Protein AF-A0A848MCH1-F1 (afdb_monomer_lite)

pLDDT: mean 89.11, std 9.45, range [46.78, 97.06]

Sequence (215 aa):
MDRNVIQNLIVNVSKLLKDVGCKLIYFYQDDATAAIQKMIDARGKEEFLVRKHNEYKHEMYFLNRIEQGIESHITFFLDYAELANKIVKEVTIETIVIENSKRNYSLYEMQLLNEFDLNFIPDPYVDKIILESYTGLYHNHDLNFNLKVELIEEQLIIFGNRKLKPKSSNQFYLDDMSVTINFIKEGNVINQVVITEKDLYANRNDNGTTFIRIS

Organism: Paenibacillus lemnae (NCBI:txid1330551)

Foldseek 3Di:
DDLVVVLVVQQVVLVVCAPVPDEAEAEAAPDLLVVVQVVLVVQPNLVNLQVVLVVPCPPPQNVPDPDHGSVSVSVVSVVVRVSVVVSVVNHNHHYDYHHCNVVPVVVVVVVVCVVVVHDDDAFDDADLVLLVLPAAWWAFPVVRDIWGWDQDPNFTDTPVRFTWTHNDNAWTDGPPDPWIWGFDDDPPHGFKIWIADDDPPAAPDNRTGMITGPD

Structure (mmCIF, N/CA/C/O backbone):
data_AF-A0A848MCH1-F1
#
_entry.id   AF-A0A848MCH1-F1
#
loop_
_atom_site.group_PDB
_atom_site.id
_atom_site.type_symbol
_atom_site.label_atom_id
_atom_site.label_alt_id
_atom_site.label_comp_id
_atom_site.label_asym_id
_atom_site.label_entity_id
_atom_site.label_seq_id
_atom_site.pdbx_PDB_ins_code
_atom_site.Cartn_x
_atom_site.Cartn_y
_atom_site.Cartn_z
_atom_site.occupancy
_atom_site.B_iso_or_equiv
_atom_site.auth_seq_id
_atom_site.auth_comp_id
_atom_site.auth_asym_id
_atom_site.auth_atom_id
_atom_site.pdbx_PDB_model_num
ATOM 1 N N . MET A 1 1 ? -19.552 16.026 7.163 1.00 56.97 1 MET A N 1
ATOM 2 C CA . MET A 1 1 ? -20.193 14.782 7.645 1.00 56.97 1 MET A CA 1
ATOM 3 C C . MET A 1 1 ? -19.839 14.624 9.117 1.00 56.97 1 MET A C 1
ATOM 5 O O . MET A 1 1 ? -18.691 14.867 9.463 1.00 56.97 1 MET A O 1
ATOM 9 N N . ASP A 1 2 ? -20.810 14.333 9.981 1.00 77.00 2 ASP A N 1
ATOM 10 C CA . ASP A 1 2 ? -20.591 14.229 11.432 1.00 77.00 2 ASP A CA 1
ATOM 11 C C . ASP A 1 2 ? -19.804 12.944 11.768 1.00 77.00 2 ASP A C 1
ATOM 13 O O . ASP A 1 2 ? -20.106 11.872 11.238 1.00 77.00 2 ASP A O 1
ATOM 17 N N . ARG A 1 3 ? -18.797 13.046 12.646 1.00 80.00 3 ARG A N 1
ATOM 18 C CA . ARG A 1 3 ? -17.979 11.920 13.136 1.00 80.00 3 ARG A CA 1
ATOM 19 C C . ARG A 1 3 ? -18.845 10.785 13.681 1.00 80.00 3 ARG A C 1
ATOM 21 O O . ARG A 1 3 ? -18.562 9.619 13.415 1.00 80.00 3 ARG A O 1
ATOM 28 N N . ASN A 1 4 ? -19.932 11.130 14.372 1.00 84.44 4 ASN A N 1
ATOM 29 C CA . ASN A 1 4 ? -20.863 10.154 14.934 1.00 84.44 4 ASN A CA 1
ATOM 30 C C . ASN A 1 4 ? -21.569 9.339 13.846 1.00 84.44 4 ASN A C 1
ATOM 32 O O . ASN A 1 4 ? -21.847 8.160 14.041 1.00 84.44 4 ASN A O 1
ATOM 36 N N . VAL A 1 5 ? -21.833 9.937 12.680 1.00 88.12 5 VAL A N 1
ATOM 37 C CA . VAL A 1 5 ? -22.468 9.234 11.556 1.00 88.12 5 VAL A CA 1
ATOM 38 C C . VAL A 1 5 ? -21.524 8.181 10.984 1.00 88.12 5 VAL A C 1
ATOM 40 O O . VAL A 1 5 ? -21.952 7.052 10.761 1.00 88.12 5 VAL A O 1
ATOM 43 N N . ILE A 1 6 ? -20.241 8.515 10.803 1.00 87.94 6 ILE A N 1
ATOM 44 C CA . ILE A 1 6 ? -19.225 7.575 10.300 1.00 87.94 6 ILE A CA 1
ATOM 45 C C . ILE A 1 6 ? -19.027 6.421 11.289 1.00 87.94 6 ILE A C 1
ATOM 47 O O . ILE A 1 6 ? -19.068 5.257 10.895 1.00 87.94 6 ILE A O 1
ATOM 51 N N . GLN A 1 7 ? -18.872 6.738 12.576 1.00 91.62 7 GLN A N 1
ATOM 52 C CA . GLN A 1 7 ? -18.741 5.739 13.636 1.00 91.62 7 GLN A CA 1
ATOM 53 C C . GLN A 1 7 ? -19.955 4.798 13.675 1.00 91.62 7 GLN A C 1
ATOM 55 O O . GLN A 1 7 ? -19.791 3.580 13.613 1.00 91.62 7 GLN A O 1
ATOM 60 N N . ASN A 1 8 ? -21.173 5.347 13.694 1.00 93.00 8 ASN A N 1
ATOM 61 C CA . ASN A 1 8 ? -22.400 4.549 13.704 1.00 93.00 8 ASN A CA 1
ATOM 62 C C . ASN A 1 8 ? -22.537 3.681 12.453 1.00 93.00 8 ASN A C 1
ATOM 64 O O . ASN A 1 8 ? -22.968 2.534 12.552 1.00 93.00 8 ASN A O 1
ATOM 68 N N . LEU A 1 9 ? -22.165 4.204 11.282 1.00 93.81 9 LEU A N 1
ATOM 69 C CA . LEU A 1 9 ? -22.171 3.440 10.040 1.00 93.81 9 LEU A CA 1
ATOM 70 C C . LEU A 1 9 ? -21.245 2.225 10.144 1.00 93.81 9 LEU A C 1
ATOM 72 O O . LEU A 1 9 ? -21.695 1.110 9.895 1.00 93.81 9 LEU A O 1
ATOM 76 N N . ILE A 1 10 ? -19.989 2.419 10.559 1.00 93.38 10 ILE A N 1
ATOM 77 C CA . ILE A 1 10 ? -19.004 1.332 10.670 1.00 93.38 10 ILE A CA 1
ATOM 78 C C . ILE A 1 10 ? -19.464 0.281 11.685 1.00 93.38 10 ILE A C 1
ATOM 80 O O . ILE A 1 10 ? -19.466 -0.912 11.381 1.00 93.38 10 ILE A O 1
ATOM 84 N N . VAL A 1 11 ? -19.926 0.709 12.864 1.00 94.38 11 VAL A N 1
ATOM 85 C CA . VAL A 1 11 ? -20.441 -0.206 13.892 1.00 94.38 11 VAL A CA 1
ATOM 86 C C . VAL A 1 11 ? -21.653 -0.983 13.372 1.00 94.38 11 VAL A C 1
ATOM 88 O O . VAL A 1 11 ? -21.734 -2.194 13.567 1.00 94.38 11 VAL A O 1
ATOM 91 N N . ASN A 1 12 ? -22.579 -0.339 12.660 1.00 94.06 12 ASN A N 1
ATOM 92 C CA . ASN A 1 12 ? -23.746 -1.022 12.102 1.00 94.06 12 ASN A CA 1
ATOM 93 C C . ASN A 1 12 ? -23.377 -2.011 10.991 1.00 94.06 12 ASN A C 1
ATOM 95 O O . ASN A 1 12 ? -23.909 -3.118 10.981 1.00 94.06 12 ASN A O 1
ATOM 99 N N . VAL A 1 13 ? -22.432 -1.669 10.113 1.00 93.38 13 VAL A N 1
ATOM 100 C CA . VAL A 1 13 ? -21.898 -2.612 9.116 1.00 93.38 13 VAL A CA 1
ATOM 101 C C . VAL A 1 13 ? -21.248 -3.812 9.808 1.00 93.38 13 VAL A C 1
ATOM 103 O O . VAL A 1 13 ? -21.508 -4.949 9.425 1.00 93.38 13 VAL A O 1
ATOM 106 N N . SER A 1 14 ? -20.490 -3.592 10.887 1.00 94.81 14 SER A N 1
ATOM 107 C CA . SER A 1 14 ? -19.868 -4.689 11.642 1.00 94.81 14 SER A CA 1
ATOM 108 C C . SER A 1 14 ? -20.884 -5.664 12.252 1.00 94.81 14 SER A C 1
ATOM 110 O O . SER A 1 14 ? -20.596 -6.853 12.374 1.00 94.81 14 SER A O 1
ATOM 112 N N . LYS A 1 15 ? -22.092 -5.191 12.593 1.00 93.44 15 LYS A N 1
ATOM 113 C CA . LYS A 1 15 ? -23.185 -6.047 13.084 1.00 93.44 15 LYS A CA 1
ATOM 114 C C . LYS A 1 15 ? -23.737 -6.942 11.988 1.00 93.44 15 LYS A C 1
ATOM 116 O O . LYS A 1 15 ? -23.981 -8.113 12.244 1.00 93.44 15 LYS A O 1
ATOM 121 N N . LEU A 1 16 ? -23.899 -6.407 10.777 1.00 92.81 16 LEU A N 1
ATOM 122 C CA . LEU A 1 16 ? -24.383 -7.173 9.623 1.00 92.81 16 LEU A CA 1
ATOM 123 C C . LEU A 1 16 ? -23.406 -8.280 9.212 1.00 92.81 16 LEU A C 1
ATOM 125 O O . LEU A 1 16 ? -23.820 -9.307 8.687 1.00 92.81 16 LEU A O 1
ATOM 129 N N . LEU A 1 17 ? -22.115 -8.064 9.458 1.00 93.06 17 LEU A N 1
ATOM 130 C CA . LEU A 1 17 ? -21.040 -8.973 9.076 1.00 93.06 17 LEU A CA 1
ATOM 131 C C . LEU A 1 17 ? -20.683 -10.010 10.149 1.00 93.06 17 LEU A C 1
ATOM 133 O O . LEU A 1 17 ? -19.953 -10.955 9.862 1.00 93.06 17 LEU A O 1
ATOM 137 N N . LYS A 1 18 ? -21.208 -9.866 11.371 1.00 90.31 18 LYS A N 1
ATOM 138 C CA . LYS A 1 18 ? -20.853 -10.709 12.520 1.00 90.31 18 LYS A CA 1
ATOM 139 C C . LYS A 1 18 ? -21.038 -12.207 12.250 1.00 90.31 18 LYS A C 1
ATOM 141 O O . LYS A 1 18 ? -20.185 -13.001 12.629 1.00 90.31 18 LYS A O 1
ATOM 146 N N . ASP A 1 19 ? -22.122 -12.571 11.571 1.00 89.12 19 ASP A N 1
ATOM 147 C CA . ASP A 1 19 ? -22.502 -13.973 11.357 1.00 89.12 19 ASP A CA 1
ATOM 148 C C . ASP A 1 19 ? -22.035 -14.522 9.995 1.00 89.12 19 ASP A C 1
ATOM 150 O O . ASP A 1 19 ? -22.324 -15.663 9.646 1.00 89.12 19 ASP A O 1
ATOM 154 N N . VAL A 1 20 ? -21.300 -13.723 9.213 1.00 88.25 20 VAL A N 1
ATOM 155 C CA . VAL A 1 20 ? -20.849 -14.079 7.853 1.00 88.25 20 VAL A CA 1
ATOM 156 C C . VAL A 1 20 ? -19.507 -14.832 7.874 1.00 88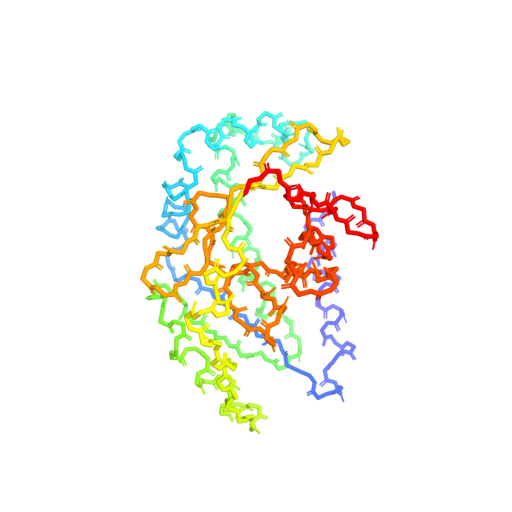.25 20 VAL A C 1
ATOM 158 O O . VAL A 1 20 ? -19.016 -15.268 6.838 1.00 88.25 20 VAL A O 1
ATOM 161 N N . GLY A 1 21 ? -18.900 -15.011 9.053 1.00 83.88 21 GLY A N 1
ATOM 162 C CA . GLY A 1 21 ? -17.600 -15.676 9.196 1.00 83.88 21 GLY A CA 1
ATOM 163 C C . GLY A 1 21 ? -16.421 -14.847 8.676 1.00 83.88 21 GLY A C 1
ATOM 164 O O . GLY A 1 21 ? -15.338 -15.382 8.461 1.00 83.88 21 GLY A O 1
ATOM 165 N N . CYS A 1 22 ? -16.610 -13.543 8.461 1.00 90.38 22 CYS A N 1
ATOM 166 C CA . CYS A 1 22 ? -15.525 -12.618 8.152 1.00 90.38 22 CYS A CA 1
ATOM 167 C C . CYS A 1 22 ? -14.953 -11.988 9.428 1.00 90.38 22 CYS A C 1
ATOM 169 O O . CYS A 1 22 ? -15.668 -11.800 10.414 1.00 90.38 22 CYS A O 1
ATOM 171 N N . LYS A 1 23 ? -13.674 -11.605 9.375 1.00 93.44 23 LYS A N 1
ATOM 172 C CA . LYS A 1 23 ? -12.963 -10.920 10.459 1.00 93.44 23 LYS A CA 1
ATOM 173 C C . LYS A 1 23 ? -12.456 -9.559 9.986 1.00 93.44 23 LYS A C 1
ATOM 175 O O . LYS A 1 23 ? -12.098 -9.398 8.820 1.00 93.44 23 LYS A O 1
ATOM 180 N N . LEU A 1 24 ? -12.403 -8.585 10.888 1.00 94.25 24 LEU A N 1
ATOM 181 C CA . LEU A 1 24 ? -11.721 -7.313 10.660 1.00 94.25 24 LEU A CA 1
ATOM 182 C C . LEU A 1 24 ? -10.241 -7.466 11.018 1.00 94.25 24 LEU A C 1
ATOM 184 O O . LEU A 1 24 ? -9.913 -7.852 12.134 1.00 94.25 24 LEU A O 1
ATOM 188 N N . ILE A 1 25 ? -9.342 -7.113 10.103 1.00 95.31 25 ILE A N 1
ATOM 189 C CA . ILE A 1 25 ? -7.913 -6.981 10.409 1.00 95.31 25 ILE A CA 1
ATOM 190 C C . ILE A 1 25 ? -7.632 -5.501 10.651 1.00 95.31 25 ILE A C 1
ATOM 192 O O . ILE A 1 25 ? -7.819 -4.680 9.752 1.00 95.31 25 ILE A O 1
ATOM 196 N N . TYR A 1 26 ? -7.192 -5.152 11.858 1.00 95.38 26 TYR A N 1
ATOM 197 C CA . TYR A 1 26 ? -6.875 -3.777 12.226 1.00 95.38 26 TYR A CA 1
ATOM 198 C C . TYR A 1 26 ? -5.398 -3.623 12.575 1.00 95.38 26 TYR A C 1
ATOM 200 O O . TYR A 1 26 ? -4.916 -4.154 13.576 1.00 95.38 26 TYR A O 1
ATOM 208 N N . PHE A 1 27 ? -4.691 -2.851 11.753 1.00 94.00 27 PHE A N 1
ATOM 209 C CA . PHE A 1 27 ? -3.318 -2.448 12.019 1.00 94.00 27 PHE A CA 1
ATOM 210 C C . PHE A 1 27 ? -3.293 -1.118 12.763 1.00 94.00 27 PHE A C 1
ATOM 212 O O . PHE A 1 27 ? -3.894 -0.145 12.305 1.00 94.00 27 PHE A O 1
ATOM 219 N N . TYR A 1 28 ? -2.544 -1.055 13.859 1.00 93.44 28 TYR A N 1
ATOM 220 C CA . TYR A 1 28 ? -2.357 0.177 14.622 1.00 93.44 28 TYR A CA 1
ATOM 221 C C . TYR A 1 28 ? -0.889 0.396 14.982 1.00 93.44 28 TYR A C 1
ATOM 223 O O . TYR A 1 28 ? -0.102 -0.550 15.021 1.00 93.44 28 TYR A O 1
ATOM 231 N N . GLN A 1 29 ? -0.531 1.655 15.237 1.00 92.69 29 GLN A N 1
ATOM 232 C CA . GLN A 1 29 ? 0.774 2.031 15.779 1.00 92.69 29 GLN A CA 1
ATOM 233 C C . GLN A 1 29 ? 0.581 2.601 17.175 1.00 92.69 29 GLN A C 1
ATOM 235 O O . GLN A 1 29 ? -0.224 3.513 17.361 1.00 92.69 29 GLN A O 1
ATOM 240 N N . ASP A 1 30 ? 1.312 2.038 18.134 1.00 90.88 30 ASP A N 1
ATOM 241 C CA . ASP A 1 30 ? 1.226 2.392 19.553 1.00 90.88 30 ASP A CA 1
ATOM 242 C C . ASP A 1 30 ? 1.585 3.872 19.793 1.00 90.88 30 ASP A C 1
ATOM 244 O O . ASP A 1 30 ? 0.926 4.567 20.564 1.00 90.88 30 ASP A O 1
ATOM 248 N N . ASP A 1 31 ? 2.575 4.384 19.052 1.00 93.88 31 ASP A N 1
ATOM 249 C CA . ASP A 1 31 ? 2.935 5.805 19.019 1.00 93.88 31 ASP A CA 1
ATOM 250 C C . ASP A 1 31 ? 2.499 6.445 17.692 1.00 93.88 31 ASP A C 1
ATOM 252 O O . ASP A 1 31 ? 3.247 6.495 16.706 1.00 93.88 31 ASP A O 1
ATOM 256 N N . ALA A 1 32 ? 1.263 6.951 17.675 1.00 92.94 32 ALA A N 1
ATOM 257 C CA . ALA A 1 32 ? 0.693 7.640 16.520 1.00 92.94 32 ALA A CA 1
ATOM 258 C C . ALA A 1 32 ? 1.490 8.899 16.127 1.00 92.94 32 ALA A C 1
ATOM 260 O O . ALA A 1 32 ? 1.598 9.216 14.943 1.00 92.94 32 ALA A O 1
ATOM 261 N N . THR A 1 33 ? 2.099 9.601 17.082 1.00 93.38 33 THR A N 1
ATOM 262 C CA . THR A 1 33 ? 2.883 10.808 16.794 1.00 93.38 33 THR A CA 1
ATOM 263 C C . THR A 1 33 ? 4.151 10.447 16.028 1.00 93.38 33 THR A C 1
ATOM 265 O O . THR A 1 33 ? 4.418 11.005 14.960 1.00 93.38 33 THR A O 1
ATOM 268 N N . ALA A 1 34 ? 4.906 9.457 16.511 1.00 93.88 34 ALA A N 1
ATOM 269 C CA . ALA A 1 34 ? 6.097 8.971 15.818 1.00 93.88 34 ALA A CA 1
ATOM 270 C C . ALA A 1 34 ? 5.758 8.355 14.452 1.00 93.88 34 ALA A C 1
ATOM 272 O O . ALA A 1 34 ? 6.510 8.522 13.487 1.00 93.88 34 ALA A O 1
ATOM 273 N N . ALA A 1 35 ? 4.620 7.666 14.349 1.00 92.62 35 ALA A N 1
ATOM 274 C CA . ALA A 1 35 ? 4.086 7.136 13.098 1.00 92.62 35 ALA A CA 1
ATOM 275 C C . ALA A 1 35 ? 3.875 8.230 12.043 1.00 92.62 35 ALA A C 1
ATOM 277 O O . ALA A 1 35 ? 4.380 8.136 10.918 1.00 92.62 35 ALA A O 1
ATOM 278 N N . ILE A 1 36 ? 3.148 9.280 12.431 1.00 93.38 36 ILE A N 1
ATOM 279 C CA . ILE A 1 36 ? 2.806 10.418 11.578 1.00 93.38 36 ILE A CA 1
ATOM 280 C C . ILE A 1 36 ? 4.075 11.156 11.158 1.00 93.38 36 ILE A C 1
ATOM 282 O O . ILE A 1 36 ? 4.238 11.432 9.970 1.00 93.38 36 ILE A O 1
ATOM 286 N N . GLN A 1 37 ? 5.013 11.390 12.079 1.00 93.69 37 GLN A N 1
ATOM 287 C CA . GLN A 1 37 ? 6.275 12.053 11.749 1.00 93.69 37 GLN A CA 1
ATOM 288 C C . GLN A 1 37 ? 7.082 11.259 10.715 1.00 93.69 37 GLN A C 1
ATOM 290 O O . GLN A 1 37 ? 7.495 11.810 9.696 1.00 93.69 37 GLN A O 1
ATOM 295 N N . LYS A 1 38 ? 7.228 9.941 10.902 1.00 91.06 38 LYS A N 1
ATOM 296 C CA . LYS A 1 38 ? 7.913 9.080 9.922 1.00 91.06 38 LYS A CA 1
ATOM 297 C C . LYS A 1 38 ? 7.229 9.103 8.552 1.00 91.06 38 LYS A C 1
ATOM 299 O O . LYS A 1 38 ? 7.905 9.018 7.529 1.00 91.06 38 LYS A O 1
ATOM 304 N N . MET A 1 39 ? 5.897 9.170 8.519 1.00 91.00 39 MET A N 1
ATOM 305 C CA . MET A 1 39 ? 5.128 9.278 7.276 1.00 91.00 39 MET A CA 1
ATOM 306 C C . MET A 1 39 ? 5.374 10.621 6.579 1.00 91.00 39 MET A C 1
ATOM 308 O O . MET A 1 39 ? 5.588 10.638 5.368 1.00 91.00 39 MET A O 1
ATOM 312 N N . ILE A 1 40 ? 5.398 11.721 7.335 1.00 92.56 40 ILE A N 1
ATOM 313 C CA . ILE A 1 40 ? 5.715 13.063 6.834 1.00 92.56 40 ILE A CA 1
ATOM 314 C C . ILE A 1 40 ? 7.128 13.083 6.243 1.00 92.56 40 ILE A C 1
ATOM 316 O O . ILE A 1 40 ? 7.309 13.504 5.099 1.00 92.56 40 ILE A O 1
ATOM 320 N N . ASP A 1 41 ? 8.112 12.546 6.966 1.00 91.88 41 ASP A N 1
ATOM 321 C CA . ASP A 1 41 ? 9.506 12.498 6.519 1.00 91.88 41 ASP A CA 1
ATOM 322 C C . ASP A 1 41 ? 9.666 11.730 5.205 1.00 91.88 41 ASP A C 1
ATOM 324 O O . ASP A 1 41 ? 10.323 12.209 4.279 1.00 91.88 41 ASP A O 1
ATOM 328 N N . ALA A 1 42 ? 9.006 10.576 5.088 1.00 86.50 42 ALA A N 1
ATOM 329 C CA . ALA A 1 42 ? 9.044 9.748 3.886 1.00 86.50 42 ALA A CA 1
ATOM 330 C C . ALA A 1 42 ? 8.355 10.391 2.669 1.00 86.50 42 ALA A C 1
ATOM 332 O O . ALA A 1 42 ? 8.610 9.984 1.537 1.00 86.50 42 ALA A O 1
ATOM 333 N N . ARG A 1 43 ? 7.469 11.374 2.878 1.00 87.25 43 ARG A N 1
ATOM 334 C CA . ARG A 1 43 ? 6.649 11.980 1.814 1.00 87.25 43 ARG A CA 1
ATOM 335 C C . ARG A 1 43 ? 7.116 13.359 1.356 1.00 87.25 43 ARG A C 1
ATOM 337 O O . ARG A 1 43 ? 6.441 13.950 0.516 1.00 87.25 43 ARG A O 1
ATOM 344 N N . GLY A 1 44 ? 8.252 13.849 1.850 1.00 89.19 44 GLY A N 1
ATOM 345 C CA . GLY A 1 44 ? 8.790 15.169 1.493 1.00 89.19 44 GLY A CA 1
ATOM 346 C C . GLY A 1 44 ? 8.618 16.229 2.581 1.00 89.19 44 GLY A C 1
ATOM 347 O O . GLY A 1 44 ? 8.648 17.420 2.288 1.00 89.19 44 GLY A O 1
ATOM 348 N N . LYS A 1 45 ? 8.445 15.811 3.842 1.00 92.19 45 LYS A N 1
ATOM 349 C CA . LYS A 1 45 ? 8.447 16.684 5.023 1.00 92.19 45 LYS A CA 1
ATOM 350 C C . LYS A 1 45 ? 7.415 17.815 4.915 1.00 92.19 45 LYS A C 1
ATOM 352 O O . LYS A 1 45 ? 6.225 17.566 4.728 1.00 92.19 45 LYS A O 1
ATOM 357 N N . GLU A 1 46 ? 7.863 19.058 5.044 1.00 91.81 46 GLU A N 1
ATOM 358 C CA . GLU A 1 46 ? 7.022 20.250 5.046 1.00 91.81 46 GLU A CA 1
ATOM 359 C C . GLU A 1 46 ? 6.317 20.476 3.704 1.00 91.81 46 GLU A C 1
ATOM 361 O O . GLU A 1 46 ? 5.128 20.788 3.683 1.00 91.81 46 GLU A O 1
ATOM 366 N N . GLU A 1 47 ? 6.992 20.232 2.578 1.00 92.25 47 GLU A N 1
ATOM 367 C CA . GLU A 1 47 ? 6.423 20.421 1.235 1.00 92.25 47 GLU A CA 1
ATOM 368 C C . GLU A 1 47 ? 5.174 19.553 1.026 1.00 92.25 47 GLU A C 1
ATOM 370 O O . GLU A 1 47 ? 4.174 19.988 0.444 1.00 92.25 47 GLU A O 1
ATOM 375 N N . PHE A 1 48 ? 5.197 18.330 1.564 1.00 91.56 48 PHE A N 1
ATOM 376 C CA . PHE A 1 48 ? 4.038 17.445 1.572 1.00 91.56 48 PHE A CA 1
ATOM 377 C C . PHE A 1 48 ? 2.862 18.042 2.345 1.00 91.56 48 PHE A C 1
ATOM 379 O O . PHE A 1 48 ? 1.738 18.035 1.834 1.00 91.56 48 PHE A O 1
ATOM 386 N N . LEU A 1 49 ? 3.116 18.572 3.543 1.00 92.31 49 LEU A N 1
ATOM 387 C CA . LEU A 1 49 ? 2.083 19.168 4.387 1.00 92.31 49 LEU A CA 1
ATOM 388 C C . LEU A 1 49 ? 1.509 20.442 3.768 1.00 92.31 49 LEU A C 1
ATOM 390 O O . LEU A 1 49 ? 0.293 20.613 3.765 1.00 92.31 49 LEU A O 1
ATOM 394 N N . VAL A 1 50 ? 2.347 21.304 3.186 1.00 92.50 50 VAL A N 1
ATOM 395 C CA . VAL A 1 50 ? 1.902 22.520 2.488 1.00 92.50 50 VAL A CA 1
ATOM 396 C C . VAL A 1 50 ? 1.008 22.163 1.305 1.00 92.50 50 VAL A C 1
ATOM 398 O O . VAL A 1 50 ? -0.061 22.753 1.129 1.00 92.50 50 VAL A O 1
ATOM 401 N N . ARG A 1 51 ? 1.408 21.169 0.503 1.00 91.31 51 ARG A N 1
ATOM 402 C CA . ARG A 1 51 ? 0.597 20.687 -0.619 1.00 91.31 51 ARG A CA 1
ATOM 403 C C . ARG A 1 51 ? -0.761 20.180 -0.141 1.00 91.31 51 ARG A C 1
ATOM 405 O O . ARG A 1 51 ? -1.778 20.586 -0.695 1.00 91.31 51 ARG A O 1
ATOM 412 N N . LYS A 1 52 ? -0.782 19.336 0.894 1.00 90.31 52 LYS A N 1
ATOM 413 C CA . LYS A 1 52 ? -2.025 18.774 1.437 1.00 90.31 52 LYS A CA 1
ATOM 414 C C . LYS A 1 52 ? -2.920 19.839 2.066 1.00 90.31 52 LYS A C 1
ATOM 416 O O . LYS A 1 52 ? -4.114 19.862 1.784 1.00 90.31 52 LYS A O 1
ATOM 421 N N . HIS A 1 53 ? -2.339 20.787 2.797 1.00 90.12 53 HIS A N 1
ATOM 422 C CA . HIS A 1 53 ? -3.070 21.941 3.306 1.00 90.12 53 HIS A CA 1
ATOM 423 C C . HIS A 1 53 ? -3.738 22.722 2.176 1.00 90.12 53 HIS A C 1
ATOM 425 O O . HIS A 1 53 ? -4.936 22.974 2.231 1.00 90.12 53 HIS A O 1
ATOM 431 N N . ASN A 1 54 ? -3.006 23.065 1.116 1.00 90.44 54 ASN A N 1
ATOM 432 C CA . ASN A 1 54 ? -3.593 23.788 -0.009 1.00 90.44 54 ASN A CA 1
ATOM 433 C C . ASN A 1 54 ? -4.697 23.003 -0.724 1.00 90.44 54 ASN A C 1
ATOM 435 O O . ASN A 1 54 ? -5.663 23.619 -1.171 1.00 90.44 54 ASN A O 1
ATOM 439 N N . GLU A 1 55 ? -4.564 21.679 -0.797 1.00 91.00 55 GLU A N 1
ATOM 440 C CA . GLU A 1 55 ? -5.565 20.780 -1.369 1.00 91.00 55 GLU A CA 1
ATOM 441 C C . GLU A 1 55 ? -6.863 20.788 -0.550 1.00 91.00 55 GLU A C 1
ATOM 443 O O . GLU A 1 55 ? -7.927 20.968 -1.129 1.00 91.00 55 GLU A O 1
ATOM 448 N N . TYR A 1 56 ? -6.795 20.677 0.783 1.00 90.44 56 TYR A N 1
ATOM 449 C CA . TYR A 1 56 ? -7.982 20.434 1.618 1.00 90.44 56 TYR A CA 1
ATOM 450 C C . TYR A 1 56 ? -8.422 21.589 2.523 1.00 90.44 56 TYR A C 1
ATOM 452 O O . TYR A 1 56 ? -9.444 21.464 3.188 1.00 90.44 56 TYR A O 1
ATOM 460 N N . LYS A 1 57 ? -7.725 22.732 2.562 1.00 90.38 57 LYS 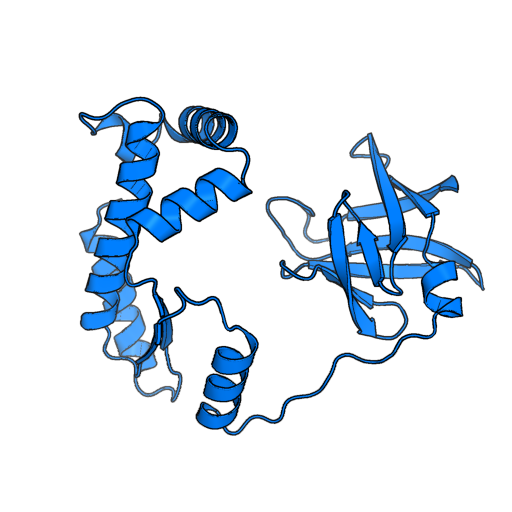A N 1
ATOM 461 C CA . LYS A 1 57 ? -8.052 23.866 3.462 1.00 90.38 57 LYS A CA 1
ATOM 462 C C . LYS A 1 57 ? -9.492 24.388 3.373 1.00 90.38 57 LYS A C 1
ATOM 464 O O . LYS A 1 57 ? -9.938 25.087 4.273 1.00 90.38 57 LYS A O 1
ATOM 469 N N . HIS A 1 58 ? -10.195 24.088 2.287 1.00 90.88 58 HIS A N 1
ATOM 470 C CA . HIS A 1 58 ? -11.580 24.490 2.057 1.00 90.88 58 HIS A CA 1
ATOM 471 C C . HIS A 1 58 ? -12.610 23.504 2.639 1.00 90.88 58 HIS A C 1
ATOM 473 O O . HIS A 1 58 ? -13.795 23.821 2.685 1.00 90.88 58 HIS A O 1
ATOM 479 N N . GLU A 1 59 ? -12.186 22.317 3.074 1.00 90.06 59 GLU A N 1
ATOM 480 C CA . GLU A 1 59 ? -13.073 21.329 3.680 1.00 90.06 59 GLU A CA 1
ATOM 481 C C . GLU A 1 59 ? -13.524 21.782 5.073 1.00 90.06 59 GLU A C 1
ATOM 483 O O . GLU A 1 59 ? -12.746 22.326 5.863 1.00 90.06 59 GLU A O 1
ATOM 488 N N . MET A 1 60 ? -14.781 21.480 5.414 1.00 88.62 60 MET A N 1
ATOM 489 C CA . MET A 1 60 ? -15.415 21.905 6.674 1.00 88.62 60 MET A CA 1
ATOM 490 C C . MET A 1 60 ? -14.618 21.515 7.922 1.00 88.62 60 MET A C 1
ATOM 492 O O . MET A 1 60 ? -14.657 22.217 8.929 1.00 88.62 60 MET A O 1
ATOM 496 N N . TYR A 1 61 ? -13.900 20.392 7.867 1.00 88.00 61 TYR A N 1
ATOM 497 C CA . TYR A 1 61 ? -13.038 19.965 8.960 1.00 88.00 61 TYR A CA 1
ATOM 498 C C . TYR A 1 61 ? -11.953 21.002 9.282 1.00 88.00 61 TYR A C 1
ATOM 500 O O . TYR A 1 61 ? -11.768 21.335 10.448 1.00 88.00 61 TYR A O 1
ATOM 508 N N . PHE A 1 62 ? -11.254 21.514 8.264 1.00 89.88 62 PHE A N 1
ATOM 509 C CA . PHE A 1 62 ? -10.132 22.441 8.438 1.00 89.88 62 PHE A CA 1
ATOM 510 C C . PHE A 1 62 ? -10.607 23.878 8.675 1.00 89.88 62 PHE A C 1
ATOM 512 O O . PHE A 1 62 ? -9.992 24.602 9.454 1.00 89.88 62 PHE A O 1
ATOM 519 N N . LEU A 1 63 ? -11.736 24.274 8.075 1.00 89.12 63 LEU A N 1
ATOM 520 C CA . LEU A 1 63 ? -12.338 25.593 8.302 1.00 89.12 63 LEU A CA 1
ATOM 521 C C . LEU A 1 63 ? -12.772 25.810 9.760 1.00 89.12 63 LEU A C 1
ATOM 523 O O . LEU A 1 63 ? -12.701 26.926 10.263 1.00 89.12 63 LEU A O 1
ATOM 527 N N . ASN A 1 64 ? -13.199 24.746 10.445 1.00 86.62 64 ASN A N 1
ATOM 528 C CA . ASN A 1 64 ? -13.717 24.816 11.813 1.00 86.62 64 ASN A CA 1
ATOM 529 C C . ASN A 1 64 ? -12.635 24.644 12.900 1.00 86.62 64 ASN A C 1
ATOM 531 O O . ASN A 1 64 ? -12.975 24.481 14.073 1.00 86.62 64 ASN A O 1
ATOM 535 N N . ARG A 1 65 ? -11.347 24.628 12.535 1.00 83.06 65 ARG A N 1
ATOM 536 C CA . ARG A 1 65 ? -10.227 24.417 13.467 1.00 83.06 65 ARG A CA 1
ATOM 537 C C . ARG A 1 65 ? -9.576 25.720 13.903 1.00 83.06 65 ARG A C 1
ATOM 539 O O . ARG A 1 65 ? -9.520 26.688 13.149 1.00 83.06 65 ARG A O 1
ATOM 546 N N . ILE A 1 66 ? -9.048 25.710 15.125 1.00 83.75 66 ILE A N 1
ATOM 547 C CA . ILE A 1 66 ? -8.235 26.813 15.648 1.00 83.75 66 ILE A CA 1
ATOM 548 C C . ILE A 1 66 ? -6.856 26.768 14.987 1.00 83.75 66 ILE A C 1
ATOM 550 O O . ILE A 1 66 ? -6.335 27.796 14.564 1.00 83.75 66 ILE A O 1
ATOM 554 N N . GLU A 1 67 ? -6.291 25.569 14.855 1.00 84.25 67 GLU A N 1
ATOM 555 C CA . GLU A 1 67 ? -5.034 25.331 14.161 1.00 84.25 67 GLU A CA 1
ATOM 556 C C . GLU A 1 67 ? -5.216 25.544 12.656 1.00 84.25 67 GLU A C 1
ATOM 558 O O . GLU A 1 67 ? -6.124 24.987 12.035 1.00 84.25 67 GLU A O 1
ATOM 563 N N . GLN A 1 68 ? -4.326 26.331 12.057 1.00 83.56 68 GLN A N 1
ATOM 564 C CA . GLN A 1 68 ? -4.344 26.665 10.634 1.00 83.56 68 GLN A CA 1
ATOM 565 C C . GLN A 1 68 ? -3.005 26.299 9.982 1.00 83.56 68 GLN A C 1
ATOM 567 O O . GLN A 1 68 ? -2.005 26.055 10.654 1.00 83.56 68 GLN A O 1
ATOM 572 N N . GLY A 1 69 ? -2.979 26.212 8.652 1.00 86.06 69 GLY A N 1
ATOM 573 C CA . GLY A 1 69 ? -1.775 25.803 7.923 1.00 86.06 69 GLY A CA 1
ATOM 574 C C . GLY A 1 69 ? -1.438 24.318 8.103 1.00 86.06 69 GLY A C 1
ATOM 575 O O . GLY A 1 69 ? -2.330 23.472 8.203 1.00 86.06 69 GLY A O 1
ATOM 576 N N . ILE A 1 70 ? -0.147 23.984 8.113 1.00 89.00 70 ILE A N 1
ATOM 577 C CA . ILE A 1 70 ? 0.341 22.594 8.131 1.00 89.00 70 ILE A CA 1
ATOM 578 C C . ILE A 1 70 ? 0.009 21.841 9.428 1.00 89.00 70 ILE A C 1
ATOM 580 O O . ILE A 1 70 ? -0.205 20.630 9.392 1.00 89.00 70 ILE A O 1
ATOM 584 N N . GLU A 1 71 ? -0.104 22.546 10.555 1.00 90.31 71 GLU A N 1
ATOM 585 C CA . GLU A 1 71 ? -0.403 21.950 11.865 1.00 90.31 71 GLU A CA 1
ATOM 586 C C . GLU A 1 71 ? -1.796 21.315 11.888 1.00 90.31 71 GLU A C 1
ATOM 588 O O . GLU A 1 71 ? -1.971 20.212 12.402 1.00 90.31 71 GLU A O 1
ATOM 593 N N . SER A 1 72 ? -2.765 21.941 11.209 1.00 89.88 72 SER A N 1
ATOM 594 C CA . SER A 1 72 ? -4.130 21.415 11.071 1.00 89.88 72 SER A CA 1
ATOM 595 C C . SER A 1 72 ? -4.171 19.996 10.481 1.00 89.88 72 SER A C 1
ATOM 597 O O . SER A 1 72 ? -5.054 19.200 10.808 1.00 89.88 72 SER A O 1
ATOM 599 N N . HIS A 1 73 ? -3.199 19.657 9.627 1.00 90.69 73 HIS 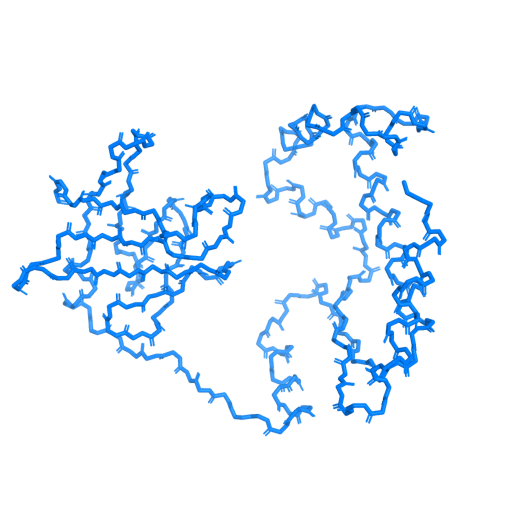A N 1
ATOM 600 C CA . HIS A 1 73 ? -3.081 18.336 9.014 1.00 90.69 73 HIS A CA 1
ATOM 601 C C . HIS A 1 73 ? -2.459 17.304 9.949 1.00 90.69 73 HIS A C 1
ATOM 603 O O . HIS A 1 73 ? -2.862 16.144 9.924 1.00 90.69 73 HIS A O 1
ATOM 609 N N . ILE A 1 74 ? -1.521 17.711 10.802 1.00 92.25 74 ILE A N 1
ATOM 610 C CA . ILE A 1 74 ? -0.976 16.830 11.840 1.00 92.25 74 ILE A CA 1
ATOM 611 C C . ILE A 1 74 ? -2.095 16.470 12.824 1.00 92.25 74 ILE A C 1
ATOM 613 O O . ILE A 1 74 ? -2.332 15.288 13.074 1.00 92.25 74 ILE A O 1
ATOM 617 N N . THR A 1 75 ? -2.858 17.469 13.280 1.00 92.50 75 THR A N 1
ATOM 618 C CA . THR A 1 75 ? -4.037 17.265 14.135 1.00 92.50 75 THR A CA 1
ATOM 619 C C . THR A 1 75 ? -5.071 16.366 13.464 1.00 92.50 75 THR A C 1
ATOM 621 O O . THR A 1 75 ? -5.611 15.471 14.100 1.00 92.50 75 THR A O 1
ATOM 624 N N . PHE A 1 76 ? -5.326 16.535 12.162 1.00 92.31 76 PHE A N 1
ATOM 625 C CA . PHE A 1 76 ? -6.205 15.627 11.420 1.00 92.31 76 PHE A CA 1
ATOM 626 C C . PHE A 1 76 ? -5.775 14.158 11.520 1.00 92.31 76 PHE A C 1
ATOM 628 O O . PHE A 1 76 ? -6.616 13.300 11.787 1.00 92.31 76 PHE A O 1
ATOM 635 N N . PHE A 1 77 ? -4.489 13.854 11.328 1.00 92.44 77 PHE A N 1
ATOM 636 C CA . PHE A 1 77 ? -4.008 12.475 11.412 1.00 92.44 77 PHE A CA 1
ATOM 637 C C . PHE A 1 77 ? -4.088 11.905 12.832 1.00 92.44 77 PHE A C 1
ATOM 639 O O . PHE A 1 77 ? -4.421 10.730 12.989 1.00 92.44 77 PHE A O 1
ATOM 646 N N . LEU A 1 78 ? -3.821 12.723 13.853 1.00 93.62 78 LEU A N 1
ATOM 647 C CA . LEU A 1 78 ? -3.948 12.320 15.255 1.00 93.62 78 LEU A CA 1
ATOM 648 C C . LEU A 1 78 ? -5.402 12.003 15.612 1.00 93.62 78 LEU A C 1
ATOM 650 O O . LEU A 1 78 ? -5.694 10.912 16.100 1.00 93.62 78 LEU A O 1
ATOM 654 N N . ASP A 1 79 ? -6.320 12.906 15.275 1.00 92.38 79 ASP A N 1
ATOM 655 C CA . ASP A 1 79 ? -7.753 12.712 15.479 1.00 92.38 79 ASP A CA 1
ATOM 656 C C . ASP A 1 79 ? -8.282 11.485 14.727 1.00 92.38 79 ASP A C 1
ATOM 658 O O . ASP A 1 79 ? -9.146 10.767 15.230 1.00 92.38 79 ASP A O 1
ATOM 662 N N . TYR A 1 80 ? -7.771 11.232 13.518 1.00 91.56 80 TYR A N 1
ATOM 663 C CA . TYR A 1 80 ? -8.098 10.028 12.760 1.00 91.56 80 TYR A CA 1
ATOM 664 C C . TYR A 1 80 ? -7.630 8.759 13.483 1.00 91.56 80 TYR A C 1
ATOM 666 O O . TYR A 1 80 ? -8.410 7.815 13.609 1.00 91.56 80 TYR A O 1
ATOM 674 N N . ALA A 1 81 ? -6.389 8.733 13.978 1.00 93.00 81 ALA A N 1
ATOM 675 C CA . ALA A 1 81 ? -5.845 7.585 14.701 1.00 93.00 81 ALA A CA 1
ATOM 676 C C . ALA A 1 81 ? -6.635 7.300 15.989 1.00 93.00 81 ALA A C 1
ATOM 678 O O . ALA A 1 81 ? -6.984 6.150 16.264 1.00 93.00 81 ALA A O 1
ATOM 679 N N . GLU A 1 82 ? -6.974 8.341 16.752 1.00 93.06 82 GLU A N 1
ATOM 680 C CA . GLU A 1 82 ? -7.804 8.218 17.952 1.00 93.06 82 GLU A CA 1
ATOM 681 C C . GLU A 1 82 ? -9.201 7.681 17.615 1.00 93.06 82 GLU A C 1
ATOM 683 O O . GLU A 1 82 ? -9.667 6.716 18.228 1.00 93.06 82 GLU A O 1
ATOM 688 N N . LEU A 1 83 ? -9.854 8.266 16.606 1.00 92.62 83 LEU A N 1
ATOM 689 C CA . LEU A 1 83 ? -11.191 7.860 16.186 1.00 92.62 83 LEU A CA 1
ATOM 690 C C . LEU A 1 83 ? -11.212 6.406 15.698 1.00 92.62 83 LEU A C 1
ATOM 692 O O . LEU A 1 83 ? -12.098 5.651 16.096 1.00 92.62 83 LEU A O 1
ATOM 696 N N . ALA A 1 84 ? -10.238 5.991 14.886 1.00 93.31 84 ALA A N 1
ATOM 697 C CA . ALA A 1 84 ? -10.128 4.614 14.407 1.00 93.31 84 ALA A CA 1
ATOM 698 C C . ALA A 1 84 ? -9.946 3.626 15.572 1.00 93.31 84 ALA A C 1
ATOM 700 O O . ALA A 1 84 ? -10.699 2.656 15.681 1.00 93.31 84 ALA A O 1
ATOM 701 N N . ASN A 1 85 ? -9.030 3.923 16.502 1.00 93.31 85 ASN A N 1
ATOM 702 C CA . ASN A 1 85 ? -8.803 3.113 17.702 1.00 93.31 85 ASN A CA 1
ATOM 703 C C . ASN A 1 85 ? -10.052 3.002 18.584 1.00 93.31 85 ASN A C 1
ATOM 705 O O . ASN A 1 85 ? -10.280 1.965 19.207 1.00 93.31 85 ASN A O 1
ATOM 709 N N . LYS A 1 86 ? -10.860 4.065 18.658 1.00 93.06 86 LYS A N 1
ATOM 710 C CA . LYS A 1 86 ? -12.136 4.046 19.375 1.00 93.06 86 LYS A CA 1
ATOM 711 C C . LYS A 1 86 ? -13.155 3.152 18.669 1.00 93.06 86 LYS A C 1
ATOM 713 O O . LYS A 1 86 ? -13.718 2.271 19.307 1.00 93.06 86 LYS A O 1
ATOM 718 N N . ILE A 1 87 ? -13.355 3.342 17.365 1.00 94.38 87 ILE A N 1
ATOM 719 C CA . ILE A 1 87 ? -14.338 2.588 16.572 1.00 94.38 87 ILE A CA 1
ATOM 720 C C . ILE A 1 87 ? -14.057 1.085 16.636 1.00 94.38 87 ILE A C 1
ATOM 722 O O . ILE A 1 87 ? -14.977 0.299 16.836 1.00 94.38 87 ILE A O 1
ATOM 726 N N . VAL A 1 88 ? -12.791 0.678 16.531 1.00 94.81 88 VAL A N 1
ATOM 727 C CA . VAL A 1 88 ? -12.393 -0.739 16.567 1.00 94.81 88 VAL A CA 1
ATOM 728 C C . VAL A 1 88 ? -12.734 -1.423 17.895 1.00 94.81 88 VAL A C 1
ATOM 730 O O . VAL A 1 88 ? -12.966 -2.625 17.926 1.00 94.81 88 VAL A O 1
ATOM 733 N N . LYS A 1 89 ? -12.832 -0.679 19.000 1.00 93.56 89 LYS A N 1
ATOM 734 C CA . LYS A 1 89 ? -13.271 -1.239 20.289 1.00 93.56 89 LYS A CA 1
ATOM 735 C C . LYS A 1 89 ? -14.783 -1.461 20.362 1.00 93.56 89 LYS A C 1
ATOM 737 O O . LYS A 1 89 ? -15.250 -2.138 21.271 1.00 93.56 89 LYS A O 1
ATOM 742 N N . GLU A 1 90 ? -15.542 -0.870 19.444 1.00 95.31 90 GLU A N 1
ATOM 743 C CA . GLU A 1 90 ? -17.007 -0.894 19.437 1.00 95.31 90 GLU A CA 1
ATOM 744 C C . GLU A 1 90 ? -17.598 -1.807 18.355 1.00 95.31 90 GLU A C 1
ATOM 746 O O . GLU A 1 90 ? -18.797 -2.102 18.386 1.00 95.31 90 GLU A O 1
ATOM 751 N N . VAL A 1 91 ? -16.793 -2.253 17.385 1.00 95.62 91 VAL A N 1
ATOM 752 C CA . VAL A 1 91 ? -17.271 -3.174 16.349 1.00 95.62 91 VAL A CA 1
ATOM 753 C C . VAL A 1 91 ? -17.588 -4.548 16.937 1.00 95.62 91 VAL A C 1
ATOM 755 O O . VAL A 1 91 ? -16.941 -5.024 17.865 1.00 95.62 91 VAL A O 1
ATOM 758 N N . THR A 1 92 ? -18.608 -5.200 16.383 1.00 93.75 92 THR A N 1
ATOM 759 C CA . THR A 1 92 ? -19.071 -6.515 16.857 1.00 93.75 92 THR A CA 1
ATOM 760 C C . THR A 1 92 ? -18.525 -7.684 16.051 1.00 93.75 92 THR A C 1
ATOM 762 O O . THR A 1 92 ? -18.693 -8.832 16.460 1.00 93.75 92 THR A O 1
ATOM 765 N N . ILE A 1 93 ? -17.947 -7.398 14.884 1.00 95.44 93 ILE A N 1
ATOM 766 C CA . ILE A 1 93 ? -17.233 -8.384 14.078 1.00 95.44 93 ILE A CA 1
ATOM 767 C C . ILE A 1 93 ? -15.970 -8.815 14.827 1.00 95.44 93 ILE A C 1
ATOM 769 O O . ILE A 1 93 ? -15.316 -7.999 15.483 1.00 95.44 93 ILE A O 1
ATOM 773 N N . GLU A 1 94 ? -15.622 -10.095 14.729 1.00 94.12 94 GLU A N 1
ATOM 774 C CA . GLU A 1 94 ? -14.354 -10.576 15.265 1.00 94.12 94 GLU A CA 1
ATOM 775 C C . GLU A 1 94 ? -13.199 -9.775 14.653 1.00 94.12 94 GLU A C 1
ATOM 777 O O . GLU A 1 94 ? -13.156 -9.554 13.441 1.00 94.12 94 GLU A O 1
ATOM 782 N N . THR A 1 95 ? -12.294 -9.291 15.502 1.00 95.12 95 THR A N 1
ATOM 783 C CA . THR A 1 95 ? -11.234 -8.374 15.089 1.00 95.12 95 THR A CA 1
ATOM 784 C C . THR A 1 95 ? -9.869 -8.909 15.494 1.00 95.12 95 THR A C 1
ATOM 786 O O . THR A 1 95 ? -9.608 -9.142 16.673 1.00 95.12 95 THR A O 1
ATOM 789 N N . ILE A 1 96 ? -8.984 -9.036 14.510 1.00 95.06 96 ILE A N 1
ATOM 790 C CA . ILE A 1 96 ? -7.568 -9.344 14.687 1.00 95.06 96 ILE A CA 1
ATOM 791 C C . ILE A 1 96 ? -6.824 -8.013 14.744 1.00 95.06 96 ILE A C 1
ATOM 793 O O . ILE A 1 96 ? -6.785 -7.266 13.763 1.00 95.06 96 ILE A O 1
ATOM 797 N N . VAL A 1 97 ? -6.248 -7.701 15.901 1.00 94.25 97 VAL A N 1
ATOM 798 C CA . VAL A 1 97 ? -5.519 -6.450 16.124 1.00 94.25 97 VAL A CA 1
ATOM 799 C C . VAL A 1 97 ? -4.019 -6.711 16.020 1.00 94.25 97 VAL A C 1
ATOM 801 O O . VAL A 1 97 ? -3.483 -7.541 16.749 1.00 94.25 97 VAL A O 1
ATOM 804 N N . ILE A 1 98 ? -3.339 -5.986 15.130 1.00 95.12 98 ILE A N 1
ATOM 805 C CA . ILE A 1 98 ? -1.900 -6.123 14.884 1.00 95.12 98 ILE A CA 1
ATOM 806 C C . ILE A 1 98 ? -1.200 -4.789 15.161 1.00 95.12 98 ILE A C 1
ATOM 808 O O . ILE A 1 98 ? -1.420 -3.795 14.468 1.00 95.12 98 ILE A O 1
ATOM 812 N N . GLU A 1 99 ? -0.316 -4.783 16.159 1.00 93.25 99 GLU A N 1
ATOM 813 C CA . GLU A 1 99 ? 0.598 -3.668 16.430 1.00 93.25 99 GLU A CA 1
ATOM 814 C C . GLU A 1 99 ? 1.717 -3.678 15.376 1.00 93.25 99 GLU A C 1
ATOM 816 O O . GLU A 1 99 ? 2.505 -4.630 15.295 1.00 93.25 99 GLU A O 1
ATOM 821 N N . ASN A 1 100 ? 1.778 -2.639 14.537 1.00 93.44 100 ASN A N 1
ATOM 822 C CA . ASN A 1 100 ? 2.693 -2.585 13.400 1.00 93.44 100 ASN A CA 1
ATOM 823 C C . ASN A 1 100 ? 3.776 -1.497 13.469 1.00 93.44 100 ASN A C 1
ATOM 825 O O . ASN A 1 100 ? 4.418 -1.214 12.451 1.00 93.44 100 ASN A O 1
ATOM 829 N N . SER A 1 101 ? 4.062 -0.930 14.646 1.00 91.56 101 SER A N 1
ATOM 830 C CA . SER A 1 101 ? 5.112 0.091 14.819 1.00 91.56 101 SER A CA 1
ATOM 831 C C . SER A 1 101 ? 6.500 -0.406 14.415 1.00 91.56 101 SER A C 1
ATOM 833 O O . SER A 1 101 ? 7.318 0.374 13.919 1.00 91.56 101 SER A O 1
ATOM 835 N N . LYS A 1 102 ? 6.770 -1.708 14.583 1.00 91.62 102 LYS A N 1
ATOM 836 C CA . LYS A 1 102 ? 8.039 -2.341 14.180 1.00 91.62 102 LYS A CA 1
ATOM 837 C C . LYS A 1 102 ? 8.153 -2.611 12.678 1.00 91.62 102 LYS A C 1
ATOM 839 O O . LYS A 1 102 ? 9.251 -2.911 12.223 1.00 91.62 102 LYS A O 1
ATOM 844 N N . ARG A 1 103 ? 7.056 -2.506 11.915 1.00 88.88 103 ARG A N 1
ATOM 845 C CA . ARG A 1 103 ? 7.014 -2.756 10.460 1.00 88.88 103 ARG A CA 1
ATOM 846 C C . ARG A 1 103 ? 7.574 -4.128 10.056 1.00 88.88 103 ARG A C 1
ATOM 848 O O . ARG A 1 103 ? 8.188 -4.270 9.002 1.00 88.88 103 ARG A O 1
ATOM 855 N N . ASN A 1 104 ? 7.370 -5.145 10.893 1.00 92.88 104 ASN A N 1
ATOM 856 C CA . ASN A 1 104 ? 7.782 -6.511 10.579 1.00 92.88 104 ASN A CA 1
ATOM 857 C C . ASN A 1 104 ? 6.716 -7.199 9.713 1.00 92.88 104 ASN A C 1
ATOM 859 O O . ASN A 1 104 ? 5.952 -8.033 10.194 1.00 92.88 104 ASN A O 1
ATOM 863 N N . TYR A 1 105 ? 6.645 -6.806 8.440 1.00 89.50 105 TYR A N 1
ATOM 864 C CA . TYR A 1 105 ? 5.594 -7.259 7.527 1.00 89.50 105 TYR A CA 1
ATOM 865 C C . TYR A 1 105 ? 5.567 -8.780 7.346 1.00 89.50 105 TYR A C 1
ATOM 867 O O . TYR A 1 105 ? 4.483 -9.349 7.339 1.00 89.50 105 TYR A O 1
ATOM 875 N N . SER A 1 106 ? 6.726 -9.446 7.313 1.00 90.69 106 SER A N 1
ATOM 876 C CA . SER A 1 106 ? 6.799 -10.912 7.232 1.00 90.69 106 SER A CA 1
ATOM 877 C C . SER A 1 106 ? 6.194 -11.597 8.458 1.00 90.69 106 SER A C 1
ATOM 879 O O . SER A 1 106 ? 5.527 -12.619 8.334 1.00 90.69 106 SER A O 1
ATOM 881 N N . LEU A 1 107 ? 6.383 -11.034 9.657 1.00 93.38 107 LEU A N 1
ATOM 882 C CA . LEU A 1 107 ? 5.731 -11.553 10.860 1.00 93.38 107 LEU A CA 1
ATOM 883 C C . LEU A 1 107 ? 4.209 -11.400 10.778 1.00 93.38 107 LEU A C 1
ATOM 885 O O . LEU A 1 107 ? 3.490 -12.340 11.106 1.00 93.38 107 LEU A O 1
ATOM 889 N N . TYR A 1 108 ? 3.727 -10.233 10.349 1.00 93.94 108 TYR A N 1
ATOM 890 C CA . TYR A 1 108 ? 2.290 -9.963 10.253 1.00 93.94 108 TYR A CA 1
ATOM 891 C C . TYR A 1 108 ? 1.621 -10.829 9.181 1.00 93.94 108 TYR A C 1
ATOM 893 O O . TYR A 1 108 ? 0.524 -11.333 9.393 1.00 93.94 108 TYR A O 1
ATOM 901 N N . GLU A 1 109 ? 2.302 -11.060 8.060 1.00 92.81 109 GLU A N 1
ATOM 902 C CA . GLU A 1 109 ? 1.871 -11.991 7.019 1.00 92.81 109 GLU A CA 1
ATOM 903 C C . GLU A 1 109 ? 1.741 -13.416 7.567 1.00 92.81 109 GLU A C 1
ATOM 905 O O . GLU A 1 109 ? 0.675 -14.014 7.450 1.00 92.81 109 GLU A O 1
ATOM 910 N N . MET A 1 110 ? 2.769 -13.937 8.249 1.00 93.44 110 MET A N 1
ATOM 911 C CA . MET A 1 110 ? 2.704 -15.269 8.866 1.00 93.44 110 MET A CA 1
ATOM 912 C C . MET A 1 110 ? 1.570 -15.395 9.890 1.00 93.44 110 MET A C 1
ATOM 914 O O . MET A 1 110 ? 0.918 -16.434 9.955 1.00 93.44 110 MET A O 1
ATOM 918 N N . GLN A 1 111 ? 1.322 -14.355 10.693 1.00 93.31 111 GLN A N 1
ATOM 919 C CA . GLN A 1 111 ? 0.206 -14.344 11.644 1.00 93.31 111 GLN A CA 1
ATOM 920 C C . GLN A 1 111 ? -1.136 -14.501 10.927 1.00 93.31 111 GLN A C 1
ATOM 922 O O . GLN A 1 111 ? -1.945 -15.329 11.335 1.00 93.31 111 GLN A O 1
ATOM 927 N N . LEU A 1 112 ? -1.351 -13.750 9.846 1.00 94.94 112 LEU A N 1
ATOM 928 C CA . LEU A 1 112 ? -2.594 -13.799 9.080 1.00 94.94 112 LEU A CA 1
ATOM 929 C C . LEU A 1 112 ? -2.750 -15.111 8.305 1.00 94.94 112 LEU A C 1
ATOM 931 O O . LEU A 1 112 ? -3.846 -15.660 8.267 1.00 94.94 112 LEU A O 1
ATOM 935 N N . LEU A 1 113 ? -1.673 -15.648 7.732 1.00 95.00 113 LEU A N 1
ATOM 936 C CA . LEU A 1 113 ? -1.709 -16.951 7.065 1.00 95.00 113 LEU A CA 1
ATOM 937 C C . LEU A 1 113 ? -2.160 -18.056 8.026 1.00 95.00 113 LEU A C 1
ATOM 939 O O . LEU A 1 113 ? -3.064 -18.815 7.696 1.00 95.00 113 LEU A O 1
ATOM 943 N N . ASN A 1 114 ? -1.593 -18.091 9.235 1.00 93.94 114 ASN A N 1
ATOM 944 C CA . ASN A 1 114 ? -1.988 -19.060 10.259 1.00 93.94 114 ASN A CA 1
ATOM 945 C C . ASN A 1 114 ? -3.437 -18.856 10.724 1.00 93.94 114 ASN A C 1
ATOM 947 O O . ASN A 1 114 ? -4.163 -19.824 10.918 1.00 93.94 114 ASN A O 1
ATOM 951 N N . GLU A 1 115 ? -3.858 -17.603 10.897 1.00 93.62 115 GLU A N 1
ATOM 952 C CA . GLU A 1 115 ? -5.201 -17.250 11.369 1.00 93.62 115 GLU A CA 1
ATOM 953 C C . GLU A 1 115 ? -6.312 -17.687 10.403 1.00 93.62 115 GLU A C 1
ATOM 955 O O . GLU A 1 115 ? -7.397 -18.074 10.835 1.00 93.62 115 GLU A O 1
ATOM 960 N N . PHE A 1 116 ? -6.043 -17.644 9.09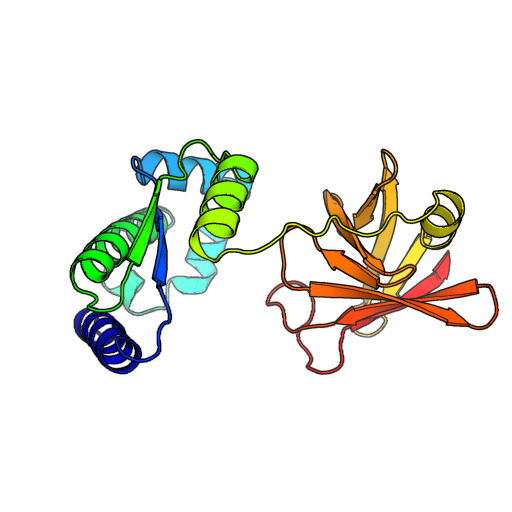6 1.00 93.44 116 PHE A N 1
ATOM 961 C CA . PHE A 1 116 ? -6.997 -18.025 8.052 1.00 93.44 116 PHE A CA 1
ATOM 962 C C . PHE A 1 116 ? -6.738 -19.415 7.447 1.00 93.44 116 PHE A C 1
ATOM 964 O O . PHE A 1 116 ? -7.398 -19.765 6.471 1.00 93.44 116 PHE A O 1
ATOM 971 N N . ASP A 1 117 ? -5.801 -20.192 8.002 1.00 94.69 117 ASP A N 1
ATOM 972 C CA . ASP A 1 117 ? -5.369 -21.496 7.467 1.00 94.69 117 ASP A CA 1
ATOM 973 C C . ASP A 1 117 ? -4.991 -21.426 5.970 1.00 94.69 117 ASP A C 1
ATOM 975 O O . ASP A 1 117 ? -5.400 -22.231 5.130 1.00 94.69 117 ASP A O 1
ATOM 979 N N . LEU A 1 118 ? -4.237 -20.384 5.615 1.00 95.44 118 LEU A N 1
ATOM 980 C CA . LEU A 1 118 ? -3.795 -20.109 4.254 1.00 95.44 118 LEU A CA 1
ATOM 981 C C . LEU A 1 118 ? -2.341 -20.528 4.057 1.00 95.44 118 LEU A C 1
ATOM 983 O O . LEU A 1 118 ? -1.487 -20.361 4.925 1.00 95.44 118 LEU A O 1
ATOM 987 N N . ASN A 1 119 ? -2.039 -20.992 2.846 1.00 94.12 119 ASN A N 1
ATOM 988 C CA . ASN A 1 119 ? -0.676 -21.293 2.432 1.00 94.12 119 ASN A CA 1
ATOM 989 C C . ASN A 1 119 ? -0.087 -20.119 1.654 1.00 94.12 119 ASN A C 1
ATOM 991 O O . ASN A 1 119 ? -0.704 -19.615 0.714 1.00 94.12 119 ASN A O 1
ATOM 995 N N . PHE A 1 120 ? 1.134 -19.725 2.014 1.00 90.94 120 PHE A N 1
ATOM 996 C CA . PHE A 1 120 ? 1.893 -18.762 1.229 1.00 90.94 120 PHE A CA 1
ATOM 997 C C . PHE A 1 120 ? 2.284 -19.370 -0.119 1.00 90.94 120 PHE A C 1
ATOM 999 O O . PHE A 1 120 ? 2.879 -20.449 -0.174 1.00 90.94 120 PHE A O 1
ATOM 1006 N N . ILE A 1 121 ? 1.987 -18.653 -1.199 1.00 90.25 121 ILE A N 1
ATOM 1007 C CA . ILE A 1 121 ? 2.442 -18.990 -2.546 1.00 90.25 121 ILE A CA 1
ATOM 1008 C C . ILE A 1 121 ? 3.415 -17.885 -2.959 1.00 90.25 121 ILE A C 1
ATOM 1010 O O . ILE A 1 121 ? 2.978 -16.741 -3.085 1.00 90.25 121 ILE A O 1
ATOM 1014 N N . PRO A 1 122 ? 4.714 -18.185 -3.137 1.00 89.06 122 PRO A N 1
ATOM 1015 C CA . PRO A 1 122 ? 5.674 -17.178 -3.562 1.00 89.06 122 PRO A CA 1
ATOM 1016 C C . PRO A 1 122 ? 5.346 -16.671 -4.966 1.00 89.06 122 PRO A C 1
ATOM 1018 O O . PRO A 1 122 ? 4.838 -17.418 -5.808 1.00 89.06 122 PRO A O 1
ATOM 1021 N N . ASP A 1 123 ? 5.708 -15.415 -5.222 1.00 89.12 123 ASP A N 1
ATOM 1022 C CA . ASP A 1 123 ? 5.644 -14.832 -6.559 1.00 89.12 123 ASP A CA 1
ATOM 1023 C C . ASP A 1 123 ? 6.446 -15.694 -7.561 1.00 89.12 123 ASP A C 1
ATOM 1025 O O . ASP A 1 123 ? 7.511 -16.227 -7.217 1.00 89.12 123 ASP A O 1
ATOM 1029 N N . PRO A 1 124 ? 5.973 -15.856 -8.811 1.00 92.62 124 PRO A N 1
ATOM 1030 C CA . PRO A 1 124 ? 6.681 -16.634 -9.817 1.00 92.62 124 PRO A CA 1
ATOM 1031 C C . PRO A 1 124 ? 8.047 -16.030 -10.148 1.00 92.62 124 PRO A C 1
ATOM 1033 O O . PRO A 1 124 ? 8.201 -14.819 -10.301 1.00 92.62 124 PRO A O 1
ATOM 1036 N N . TYR A 1 125 ? 9.036 -16.896 -10.356 1.00 93.12 125 TYR A N 1
ATOM 1037 C CA . TYR A 1 125 ? 10.330 -16.482 -10.886 1.00 93.12 125 TYR A CA 1
ATOM 1038 C C . TYR A 1 125 ? 10.212 -16.101 -12.368 1.00 93.12 125 TYR A C 1
ATOM 1040 O O . TYR A 1 125 ? 9.595 -16.821 -13.157 1.00 93.12 125 TYR A O 1
ATOM 1048 N N . VAL A 1 126 ? 10.832 -14.984 -12.753 1.00 94.19 126 VAL A N 1
ATOM 1049 C CA . VAL A 1 126 ? 10.947 -14.545 -14.148 1.00 94.19 126 VAL A CA 1
ATOM 1050 C C . VAL A 1 126 ? 12.425 -14.423 -14.484 1.00 94.19 126 VAL A C 1
ATOM 1052 O O . VAL A 1 126 ? 13.149 -13.675 -13.831 1.00 94.19 126 VAL A O 1
ATOM 1055 N N . ASP A 1 127 ? 12.865 -15.151 -15.512 1.00 94.25 127 ASP A N 1
ATOM 1056 C CA . ASP A 1 127 ? 14.259 -15.141 -15.949 1.00 94.25 127 ASP A CA 1
ATOM 1057 C C . ASP A 1 127 ? 14.753 -13.730 -16.270 1.00 94.25 127 ASP A C 1
ATOM 1059 O O . ASP A 1 127 ? 14.073 -12.938 -16.931 1.00 94.25 127 ASP A O 1
ATOM 1063 N N . LYS A 1 128 ? 16.003 -13.452 -15.895 1.00 94.75 128 LYS A N 1
ATOM 1064 C CA . LYS A 1 128 ? 16.656 -12.161 -16.136 1.00 94.75 128 LYS A CA 1
ATOM 1065 C C . LYS A 1 128 ? 16.599 -11.723 -17.602 1.00 94.75 128 LYS A C 1
ATOM 1067 O O . LYS A 1 128 ? 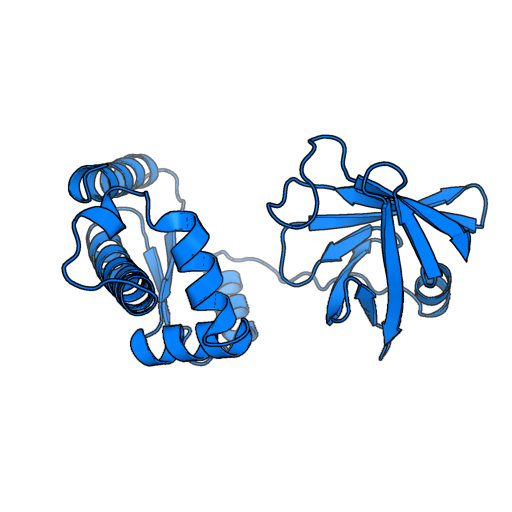16.323 -10.562 -17.866 1.00 94.75 128 LYS A O 1
ATOM 1072 N N . ILE A 1 129 ? 16.781 -12.646 -18.550 1.00 93.62 129 ILE A N 1
ATOM 1073 C CA . ILE A 1 129 ? 16.703 -12.359 -19.997 1.00 93.62 129 ILE A CA 1
ATOM 1074 C C . ILE A 1 129 ? 15.312 -11.827 -20.378 1.00 93.62 129 ILE A C 1
ATOM 1076 O O . ILE A 1 129 ? 15.177 -10.916 -21.196 1.00 93.62 129 ILE A O 1
ATOM 1080 N N . ILE A 1 130 ? 14.261 -12.381 -19.769 1.00 93.38 130 ILE A N 1
ATOM 1081 C CA . ILE A 1 130 ? 12.889 -11.922 -19.982 1.00 93.38 130 ILE A CA 1
ATOM 1082 C C . ILE A 1 130 ? 12.716 -10.532 -19.359 1.00 93.38 130 ILE A C 1
ATOM 1084 O O . ILE A 1 130 ? 12.176 -9.645 -20.018 1.00 93.38 130 ILE A O 1
ATOM 1088 N N . LEU A 1 131 ? 13.221 -10.308 -18.142 1.00 95.31 131 LEU A N 1
ATOM 1089 C CA . LEU A 1 131 ? 13.175 -8.996 -17.485 1.00 95.31 131 LEU A CA 1
ATOM 1090 C C . LEU A 1 131 ? 13.903 -7.912 -18.291 1.00 95.31 131 LEU A C 1
ATOM 1092 O O . LEU A 1 131 ? 13.356 -6.833 -18.505 1.00 95.31 131 LEU A O 1
ATOM 1096 N N . GLU A 1 132 ? 15.097 -8.207 -18.804 1.00 95.38 132 GLU A N 1
ATOM 1097 C CA . GLU A 1 132 ? 15.872 -7.302 -19.658 1.00 95.38 132 GLU A CA 1
ATOM 1098 C C . GLU A 1 132 ? 15.079 -6.881 -20.902 1.00 95.38 132 GLU A C 1
ATOM 1100 O O . GLU A 1 132 ? 15.114 -5.709 -21.284 1.00 95.38 132 GLU A O 1
ATOM 1105 N N . SER A 1 133 ? 14.280 -7.788 -21.479 1.00 94.75 133 SER A N 1
ATOM 1106 C CA . SER A 1 133 ? 13.433 -7.482 -22.641 1.00 94.75 133 SER A CA 1
ATOM 1107 C C . SER A 1 133 ? 12.356 -6.419 -22.367 1.00 94.75 133 SER A C 1
ATOM 1109 O O . SER A 1 133 ? 11.928 -5.730 -23.300 1.00 94.75 133 SER A O 1
ATOM 1111 N N . TYR A 1 134 ? 11.952 -6.249 -21.102 1.00 96.25 134 TYR A N 1
ATOM 1112 C CA . TYR A 1 134 ? 10.974 -5.250 -20.661 1.00 96.25 134 TYR A CA 1
ATOM 1113 C C . TYR A 1 134 ? 11.587 -3.869 -20.392 1.00 96.25 134 TYR A C 1
ATOM 1115 O O . TYR A 1 134 ? 10.854 -2.878 -20.346 1.00 96.25 134 TYR A O 1
ATOM 1123 N N . THR A 1 135 ? 12.909 -3.773 -20.229 1.00 96.12 135 THR A N 1
ATOM 1124 C CA . THR A 1 135 ? 13.586 -2.490 -19.983 1.00 96.12 135 THR A CA 1
ATOM 1125 C C . THR A 1 135 ? 13.498 -1.574 -21.198 1.00 96.12 135 THR A C 1
ATOM 1127 O O . THR A 1 135 ? 13.489 -2.042 -22.338 1.00 96.12 135 THR A O 1
ATOM 1130 N N . GLY A 1 136 ? 13.415 -0.266 -20.957 1.00 95.88 136 GLY A N 1
ATOM 1131 C CA . GLY A 1 136 ? 13.294 0.726 -22.020 1.00 95.88 136 GLY A CA 1
ATOM 1132 C C . GLY A 1 136 ? 12.557 1.989 -21.597 1.00 95.88 136 GLY A C 1
ATOM 1133 O O . GLY A 1 136 ? 12.169 2.168 -20.439 1.00 95.88 136 GLY A O 1
ATOM 1134 N N . LEU A 1 137 ? 12.363 2.872 -22.567 1.00 96.25 137 LEU A N 1
ATOM 1135 C CA . LEU A 1 137 ? 11.557 4.075 -22.439 1.00 96.25 137 LEU A CA 1
ATOM 1136 C C . LEU A 1 137 ? 10.240 3.870 -23.178 1.00 96.25 137 LEU A C 1
ATOM 1138 O O . LEU A 1 137 ? 10.221 3.509 -24.355 1.00 96.25 137 LEU A O 1
ATOM 1142 N N . TYR A 1 138 ? 9.144 4.141 -22.484 1.00 96.19 138 TYR A N 1
ATOM 1143 C CA . TYR A 1 138 ? 7.797 4.064 -23.020 1.00 96.19 138 TYR A CA 1
ATOM 1144 C C . TYR A 1 138 ? 7.131 5.435 -22.913 1.00 96.19 138 TYR A C 1
ATOM 1146 O O . TYR A 1 138 ? 7.344 6.160 -21.945 1.00 96.19 138 TYR A O 1
ATOM 1154 N N . HIS A 1 139 ? 6.316 5.803 -23.891 1.00 94.69 139 HIS A N 1
ATOM 1155 C CA . HIS A 1 139 ? 5.664 7.104 -23.960 1.00 94.69 139 HIS A CA 1
ATOM 1156 C C . HIS A 1 139 ? 4.147 6.952 -24.037 1.00 94.69 139 HIS A C 1
ATOM 1158 O O . HIS A 1 139 ? 3.632 6.138 -24.804 1.00 94.69 139 HIS A O 1
ATOM 1164 N N . ASN A 1 140 ? 3.432 7.747 -23.246 1.00 92.56 140 ASN A N 1
ATOM 1165 C CA . ASN A 1 140 ? 1.993 7.928 -23.385 1.00 92.56 140 ASN A CA 1
ATOM 1166 C C . ASN A 1 140 ? 1.735 9.303 -24.009 1.00 92.56 140 ASN A C 1
ATOM 1168 O O . ASN A 1 140 ? 2.094 10.329 -23.425 1.00 92.56 140 ASN A O 1
ATOM 1172 N N . HIS A 1 141 ? 1.104 9.301 -25.184 1.00 88.50 141 HIS A N 1
ATOM 1173 C CA . HIS A 1 141 ? 0.838 10.511 -25.961 1.00 88.50 141 HIS A CA 1
ATOM 1174 C C . HIS A 1 141 ? -0.198 11.433 -25.305 1.00 88.50 141 HIS A C 1
ATOM 1176 O O . HIS A 1 141 ? -0.024 12.649 -25.335 1.00 88.50 141 HIS A O 1
ATOM 1182 N N . ASP A 1 142 ? -1.232 10.878 -24.670 1.00 85.44 142 ASP A N 1
ATOM 1183 C CA . ASP A 1 142 ? -2.328 11.658 -24.077 1.00 85.44 142 ASP A CA 1
ATOM 1184 C C . ASP A 1 142 ? -1.877 12.443 -22.837 1.00 85.44 142 ASP A C 1
ATOM 1186 O O . ASP A 1 142 ? -2.281 13.582 -22.612 1.00 85.44 142 ASP A O 1
ATOM 1190 N N . LEU A 1 143 ? -1.015 11.830 -22.026 1.00 84.56 143 LEU A N 1
ATOM 1191 C CA . LEU A 1 143 ? -0.444 12.405 -20.811 1.00 84.56 143 LEU A CA 1
ATOM 1192 C C . LEU A 1 143 ? 0.842 13.190 -21.084 1.00 84.56 143 LEU A C 1
ATOM 1194 O O . LEU A 1 143 ? 1.334 13.865 -20.180 1.00 84.56 143 LEU A O 1
ATOM 1198 N N . ASN A 1 144 ? 1.401 13.072 -22.294 1.00 86.88 144 ASN A N 1
ATOM 1199 C CA . ASN A 1 144 ? 2.736 13.551 -22.646 1.00 86.88 144 ASN A CA 1
ATOM 1200 C C . ASN A 1 144 ? 3.781 13.149 -21.585 1.00 86.88 144 ASN A C 1
ATOM 1202 O O . ASN A 1 144 ? 4.532 13.977 -21.064 1.00 86.88 144 ASN A O 1
ATOM 1206 N N . PHE A 1 145 ? 3.778 11.866 -21.214 1.00 87.94 145 PHE A N 1
ATOM 1207 C CA . PHE A 1 145 ? 4.577 11.340 -20.109 1.00 87.94 145 PHE A CA 1
ATOM 1208 C C . PHE A 1 145 ? 5.467 10.187 -20.565 1.00 87.94 145 PHE A C 1
ATOM 1210 O O . PHE A 1 145 ? 5.019 9.273 -21.260 1.00 87.94 145 PHE A O 1
ATOM 1217 N N . ASN A 1 146 ? 6.724 10.219 -20.120 1.00 92.44 146 ASN A N 1
ATOM 1218 C CA . ASN A 1 146 ? 7.701 9.167 -20.362 1.00 92.44 146 ASN A CA 1
ATOM 1219 C C . ASN A 1 146 ? 7.820 8.262 -19.136 1.00 92.44 146 ASN A C 1
ATOM 1221 O O . ASN A 1 146 ? 8.221 8.698 -18.057 1.00 92.44 146 ASN A O 1
ATOM 1225 N N . LEU A 1 147 ? 7.528 6.984 -19.331 1.00 93.44 147 LEU A N 1
ATOM 1226 C CA . LEU A 1 147 ? 7.739 5.921 -18.368 1.00 93.44 147 LEU A CA 1
ATOM 1227 C C . LEU A 1 147 ? 9.067 5.226 -18.668 1.00 93.44 147 LEU A C 1
ATOM 1229 O O . LEU A 1 147 ? 9.212 4.531 -19.672 1.00 93.44 147 LEU A O 1
ATOM 1233 N N . LYS A 1 148 ? 10.039 5.402 -17.779 1.00 96.31 148 LYS A N 1
ATOM 1234 C CA . LYS A 1 148 ? 11.299 4.661 -17.820 1.00 96.31 148 LYS A CA 1
ATOM 1235 C C . LYS A 1 148 ? 11.148 3.361 -17.028 1.00 96.31 148 LYS A C 1
ATOM 1237 O O . LYS A 1 148 ? 10.705 3.403 -15.881 1.00 96.31 148 LYS A O 1
ATOM 1242 N N . VAL A 1 149 ? 11.515 2.242 -17.646 1.00 96.81 149 VAL A N 1
ATOM 1243 C CA . VAL A 1 149 ? 11.558 0.911 -17.030 1.00 96.81 149 VAL A CA 1
ATOM 1244 C C . VAL A 1 149 ? 13.013 0.464 -16.957 1.00 96.81 149 VAL A C 1
ATOM 1246 O O . VAL A 1 149 ? 13.673 0.306 -17.985 1.00 96.81 149 VAL A O 1
ATOM 1249 N N . GLU A 1 150 ? 13.515 0.267 -15.743 1.00 97.06 150 GLU A N 1
ATOM 1250 C CA . GLU A 1 150 ? 14.919 -0.060 -15.469 1.00 97.06 150 GLU A CA 1
ATOM 1251 C C . GLU A 1 150 ? 15.034 -1.414 -14.776 1.00 97.06 150 GLU A C 1
ATOM 1253 O O . GLU A 1 150 ? 14.150 -1.783 -14.015 1.00 97.06 150 GLU A O 1
ATOM 1258 N N . LEU A 1 151 ? 16.128 -2.141 -15.004 1.00 96.56 151 LEU A N 1
ATOM 1259 C CA . LEU A 1 151 ? 16.449 -3.361 -14.263 1.00 96.56 151 LEU A CA 1
ATOM 1260 C C . LEU A 1 151 ? 17.574 -3.059 -13.271 1.00 96.56 151 LEU A C 1
ATOM 1262 O O . LEU A 1 151 ? 18.694 -2.755 -13.679 1.00 96.56 151 LEU A O 1
ATOM 1266 N N . ILE A 1 152 ? 17.279 -3.144 -11.976 1.00 95.00 152 ILE A N 1
ATOM 1267 C CA . ILE A 1 152 ? 18.228 -2.897 -10.883 1.00 95.00 152 ILE A CA 1
ATOM 1268 C C . ILE A 1 152 ? 18.145 -4.086 -9.929 1.00 95.00 152 ILE A C 1
ATOM 1270 O O . ILE A 1 152 ? 17.055 -4.425 -9.484 1.00 95.00 152 ILE A O 1
ATOM 1274 N N . GLU A 1 153 ? 19.280 -4.727 -9.633 1.00 91.06 153 GLU A N 1
ATOM 1275 C CA . GLU A 1 153 ? 19.343 -5.881 -8.711 1.00 91.06 153 GLU A CA 1
ATOM 1276 C C . GLU A 1 153 ? 18.310 -6.979 -9.046 1.00 91.06 153 GLU A C 1
ATOM 1278 O O . GLU A 1 153 ? 17.639 -7.513 -8.171 1.00 91.06 153 GLU A O 1
ATOM 1283 N N . GLU A 1 154 ? 18.159 -7.289 -10.341 1.00 91.00 154 GLU A N 1
ATOM 1284 C CA . GLU A 1 154 ? 17.198 -8.282 -10.862 1.00 91.00 154 GLU A CA 1
ATOM 1285 C C . GLU A 1 154 ? 15.713 -7.931 -10.645 1.00 91.00 154 GLU A C 1
ATOM 1287 O O . GLU A 1 154 ? 14.837 -8.775 -10.812 1.00 91.00 154 GLU A O 1
ATOM 1292 N N . GLN A 1 155 ? 15.404 -6.667 -10.345 1.00 93.12 155 GLN A N 1
ATOM 1293 C CA . GLN A 1 155 ? 14.040 -6.161 -10.204 1.00 93.12 155 GLN A CA 1
ATOM 1294 C C . GLN A 1 155 ? 13.759 -5.052 -11.215 1.00 93.12 155 GLN A C 1
ATOM 1296 O O . GLN A 1 155 ? 14.584 -4.161 -11.429 1.00 93.12 155 GLN A O 1
ATOM 1301 N N . LEU A 1 156 ? 12.576 -5.090 -11.832 1.00 95.69 156 LEU A N 1
ATOM 1302 C CA . LEU A 1 156 ? 12.126 -3.982 -12.667 1.00 95.69 156 LEU A CA 1
ATOM 1303 C C . LEU A 1 156 ? 11.672 -2.820 -11.785 1.00 95.69 156 LEU A C 1
ATOM 1305 O O . LEU A 1 156 ? 10.882 -3.004 -10.859 1.00 95.69 156 LEU A O 1
ATOM 1309 N N . ILE A 1 157 ? 12.160 -1.626 -12.103 1.00 95.19 157 ILE A N 1
ATOM 1310 C CA . ILE A 1 157 ? 11.864 -0.374 -11.420 1.00 95.19 157 ILE A CA 1
ATOM 1311 C C . ILE A 1 157 ? 11.191 0.583 -12.401 1.00 95.19 157 ILE A C 1
ATOM 1313 O O . ILE A 1 157 ? 11.677 0.792 -13.514 1.00 95.19 157 ILE A O 1
ATOM 1317 N N . ILE A 1 158 ? 10.090 1.194 -11.969 1.00 92.69 158 ILE A N 1
ATOM 1318 C CA . ILE A 1 158 ? 9.392 2.266 -12.683 1.00 92.69 158 ILE A CA 1
ATOM 1319 C C . ILE A 1 158 ? 9.168 3.469 -11.762 1.00 92.69 158 ILE A C 1
ATOM 1321 O O . ILE A 1 158 ? 9.349 3.380 -10.549 1.00 92.69 158 ILE A O 1
ATOM 1325 N N . PHE A 1 159 ? 8.799 4.623 -12.325 1.00 87.38 159 PHE A N 1
ATOM 1326 C CA . PHE A 1 159 ? 8.555 5.860 -11.562 1.00 87.38 159 PHE A CA 1
ATOM 1327 C C . PHE A 1 159 ? 9.702 6.237 -10.596 1.00 87.38 159 PHE A C 1
ATOM 1329 O O . PHE A 1 159 ? 9.476 6.747 -9.502 1.00 87.38 159 PHE A O 1
ATOM 1336 N N . GLY A 1 160 ? 10.947 5.961 -10.998 1.00 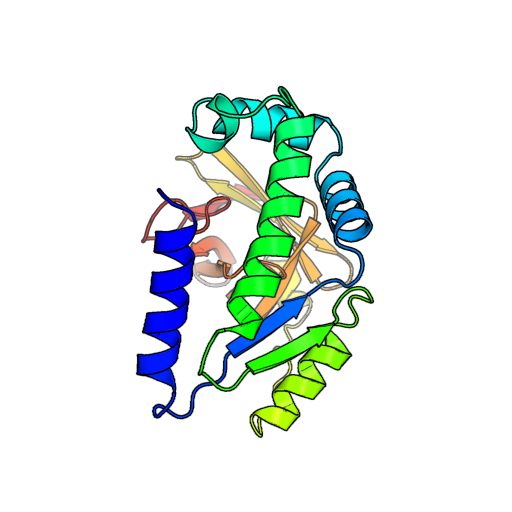84.44 160 GLY A N 1
ATOM 1337 C CA . GLY A 1 160 ? 12.172 6.300 -10.268 1.00 84.44 160 GLY A CA 1
ATOM 1338 C C . GLY A 1 160 ? 12.574 5.315 -9.166 1.00 84.44 160 GLY A C 1
ATOM 1339 O O . GLY A 1 160 ? 13.761 5.056 -9.009 1.00 84.44 160 GLY A O 1
ATOM 1340 N N . ASN A 1 161 ? 11.629 4.753 -8.409 1.00 86.31 161 ASN A N 1
ATOM 1341 C CA . ASN A 1 161 ? 11.954 3.861 -7.285 1.00 86.31 161 ASN A CA 1
ATOM 1342 C C . ASN A 1 161 ? 10.906 2.777 -6.987 1.00 86.31 161 ASN A C 1
ATOM 1344 O O . ASN A 1 161 ? 10.997 2.108 -5.956 1.00 86.31 161 ASN A O 1
ATOM 1348 N N . ARG A 1 162 ? 9.894 2.608 -7.842 1.00 89.38 162 ARG A N 1
ATOM 1349 C CA . ARG A 1 162 ? 8.808 1.656 -7.602 1.00 89.38 162 ARG A CA 1
ATOM 1350 C C . ARG A 1 162 ? 9.147 0.302 -8.194 1.00 89.38 162 ARG A C 1
ATOM 1352 O O . ARG A 1 162 ? 9.323 0.183 -9.403 1.00 89.38 162 ARG A O 1
ATOM 1359 N N . LYS A 1 163 ? 9.225 -0.704 -7.329 1.00 93.12 163 LYS A N 1
ATOM 1360 C CA . LYS A 1 163 ? 9.532 -2.086 -7.691 1.00 93.12 163 LYS A CA 1
ATOM 1361 C C . LYS A 1 163 ? 8.318 -2.766 -8.308 1.00 93.12 163 LYS A C 1
ATOM 1363 O O . LYS A 1 163 ? 7.190 -2.551 -7.866 1.00 93.12 163 LYS A O 1
ATOM 1368 N N . LEU A 1 164 ? 8.571 -3.601 -9.307 1.00 93.19 164 LEU A N 1
ATOM 1369 C CA . LEU A 1 164 ? 7.579 -4.482 -9.902 1.00 93.19 164 LEU A CA 1
ATOM 1370 C C . LEU A 1 164 ? 7.749 -5.901 -9.360 1.00 93.19 164 LEU A C 1
ATOM 1372 O O . LEU A 1 164 ? 8.829 -6.483 -9.467 1.00 93.19 164 LEU A O 1
ATOM 1376 N N . LYS A 1 165 ? 6.672 -6.463 -8.810 1.00 92.44 165 LYS A N 1
ATOM 1377 C CA . LYS A 1 165 ? 6.602 -7.853 -8.351 1.00 92.44 165 LYS A CA 1
ATOM 1378 C C . LYS A 1 165 ? 5.961 -8.733 -9.416 1.00 92.44 165 LYS A C 1
ATOM 1380 O O . LYS A 1 165 ? 4.887 -8.380 -9.901 1.00 92.44 165 LYS A O 1
ATOM 1385 N N . PRO A 1 166 ? 6.583 -9.846 -9.822 1.00 93.75 166 PRO A N 1
ATOM 1386 C CA . PRO A 1 166 ? 6.032 -10.686 -10.872 1.00 93.75 166 PRO A CA 1
ATOM 1387 C C . PRO A 1 166 ? 4.729 -11.341 -10.408 1.00 93.75 166 PRO A C 1
ATOM 1389 O O . PRO A 1 166 ? 4.661 -11.943 -9.348 1.00 93.75 166 PRO A O 1
ATOM 1392 N N . LYS A 1 167 ? 3.690 -11.233 -11.232 1.00 91.25 167 LYS A N 1
ATOM 1393 C CA . LYS A 1 167 ? 2.428 -11.977 -11.100 1.00 91.25 167 LYS A CA 1
ATOM 1394 C C . LYS A 1 167 ? 2.369 -13.124 -12.106 1.00 91.25 167 LYS A C 1
ATOM 1396 O O . LYS A 1 167 ? 1.780 -14.170 -11.851 1.00 91.25 167 LYS A O 1
ATOM 1401 N N . SER A 1 168 ? 2.977 -12.916 -13.269 1.00 92.44 168 SER A N 1
ATOM 1402 C CA . SER A 1 168 ? 3.203 -13.910 -14.313 1.00 92.44 168 SER A CA 1
ATOM 1403 C C . SER A 1 168 ? 4.431 -13.499 -15.135 1.00 92.44 168 SER A C 1
ATOM 1405 O O . SER A 1 168 ? 5.105 -12.522 -14.812 1.00 92.44 168 SER A O 1
ATOM 1407 N N . SER A 1 169 ? 4.719 -14.201 -16.233 1.00 92.00 169 SER A N 1
ATOM 1408 C CA . SER A 1 169 ? 5.878 -13.903 -17.084 1.00 92.00 169 SER A CA 1
ATOM 1409 C C . SER A 1 169 ? 5.915 -12.476 -17.637 1.00 92.00 169 SER A C 1
ATOM 1411 O O . SER A 1 169 ? 7.001 -11.986 -17.927 1.00 92.00 169 SER A O 1
ATOM 1413 N N . ASN A 1 170 ? 4.761 -11.831 -17.841 1.00 93.44 170 ASN A N 1
ATOM 1414 C CA . ASN A 1 170 ? 4.631 -10.504 -18.463 1.00 93.44 170 ASN A CA 1
ATOM 1415 C C . ASN A 1 170 ? 3.691 -9.557 -17.700 1.00 93.44 170 ASN A C 1
ATOM 1417 O O . ASN A 1 170 ? 3.371 -8.477 -18.199 1.00 93.44 170 ASN A O 1
ATOM 1421 N N . GLN A 1 171 ? 3.235 -9.967 -16.520 1.00 94.12 171 GLN A N 1
ATOM 1422 C CA . GLN A 1 171 ? 2.342 -9.196 -15.671 1.00 94.12 171 GLN A CA 1
ATOM 1423 C C . GLN A 1 171 ? 2.990 -9.008 -14.310 1.00 94.12 171 GLN A C 1
ATOM 1425 O O . GLN A 1 171 ? 3.511 -9.962 -13.732 1.00 94.12 171 GLN A O 1
ATOM 1430 N N . PHE A 1 172 ? 2.930 -7.788 -13.795 1.00 94.00 172 PHE A N 1
ATOM 1431 C CA . PHE A 1 172 ? 3.566 -7.415 -12.544 1.00 94.00 172 PHE A CA 1
ATOM 1432 C C . PHE A 1 172 ? 2.625 -6.577 -11.686 1.00 94.00 172 PHE A C 1
ATOM 1434 O O . PHE A 1 172 ? 1.829 -5.806 -12.212 1.00 94.00 172 PHE A O 1
ATOM 1441 N N . TYR A 1 173 ? 2.743 -6.694 -10.373 1.00 90.81 173 TYR A N 1
ATOM 1442 C CA . TYR A 1 173 ? 2.175 -5.747 -9.426 1.00 90.81 173 TYR A CA 1
ATOM 1443 C C . TYR A 1 173 ? 3.164 -4.618 -9.157 1.00 90.81 173 TYR A C 1
ATOM 1445 O O . TYR A 1 173 ? 4.374 -4.847 -9.113 1.00 90.81 173 TYR A O 1
ATOM 1453 N N . LEU A 1 174 ? 2.662 -3.409 -8.933 1.00 88.56 174 LEU A N 1
ATOM 1454 C CA . LEU A 1 174 ? 3.453 -2.358 -8.303 1.00 88.56 174 LEU A CA 1
ATOM 1455 C C . LEU A 1 174 ? 3.532 -2.654 -6.797 1.00 88.56 174 LEU A C 1
ATOM 1457 O O . LEU A 1 174 ? 2.500 -2.771 -6.152 1.00 88.56 174 LEU A O 1
ATOM 1461 N N . ASP A 1 175 ? 4.735 -2.802 -6.242 1.00 76.44 175 ASP A N 1
ATOM 1462 C CA . ASP A 1 175 ? 4.975 -3.403 -4.912 1.00 76.44 175 ASP A CA 1
ATOM 1463 C C . ASP A 1 175 ? 4.116 -2.829 -3.760 1.00 76.44 175 ASP A C 1
ATOM 1465 O O . ASP A 1 175 ? 3.718 -3.560 -2.855 1.00 76.44 175 ASP A O 1
ATOM 1469 N N . ASP A 1 176 ? 3.784 -1.536 -3.797 1.00 72.44 176 ASP A N 1
ATOM 1470 C CA . ASP A 1 176 ? 3.017 -0.851 -2.751 1.00 72.44 176 ASP A CA 1
ATOM 1471 C C . ASP A 1 176 ? 1.599 -0.417 -3.158 1.00 72.44 176 ASP A C 1
ATOM 1473 O O . ASP A 1 176 ? 0.955 0.326 -2.414 1.00 72.44 176 ASP A O 1
ATOM 1477 N N . MET A 1 177 ? 1.104 -0.845 -4.325 1.00 73.94 177 MET A N 1
ATOM 1478 C CA . MET A 1 177 ? -0.197 -0.417 -4.849 1.00 73.94 177 MET A CA 1
ATOM 1479 C C . MET A 1 177 ? -0.936 -1.575 -5.524 1.00 73.94 177 MET A C 1
ATOM 1481 O O . MET A 1 177 ? -0.338 -2.442 -6.154 1.00 73.94 177 MET A O 1
ATOM 1485 N N . SER A 1 178 ? -2.267 -1.570 -5.454 1.00 72.19 178 SER A N 1
ATOM 1486 C CA . SER A 1 178 ? -3.116 -2.507 -6.205 1.00 72.19 178 SER A CA 1
ATOM 1487 C C . SER A 1 178 ? -3.229 -2.069 -7.670 1.00 72.19 178 SER A C 1
ATOM 1489 O O . SER A 1 178 ? -4.307 -1.733 -8.150 1.00 72.19 178 SER A O 1
ATOM 1491 N N . VAL A 1 179 ? -2.073 -1.979 -8.329 1.00 84.38 179 VAL A N 1
ATOM 1492 C CA . VAL A 1 179 ? -1.908 -1.586 -9.725 1.00 84.38 179 VAL A CA 1
ATOM 1493 C C . VAL A 1 179 ? -1.169 -2.697 -10.440 1.00 84.38 179 VAL A C 1
ATOM 1495 O O . VAL A 1 179 ? -0.104 -3.148 -10.005 1.00 84.38 179 VAL A O 1
ATOM 1498 N N . THR A 1 180 ? -1.716 -3.095 -11.579 1.00 89.25 180 THR A N 1
ATOM 1499 C CA . THR A 1 180 ? -1.146 -4.149 -12.406 1.00 89.25 180 THR A CA 1
ATOM 1500 C C . THR A 1 180 ? -0.485 -3.554 -13.653 1.00 89.25 180 THR A C 1
ATOM 1502 O O . THR A 1 180 ? -1.085 -2.764 -14.378 1.00 89.25 180 THR A O 1
ATOM 1505 N N . ILE A 1 181 ? 0.755 -3.954 -13.920 1.00 92.12 181 ILE A N 1
ATOM 1506 C CA . ILE A 1 181 ? 1.576 -3.562 -15.067 1.00 92.12 181 ILE A CA 1
ATOM 1507 C C . ILE A 1 181 ? 1.652 -4.743 -16.032 1.00 92.12 181 ILE A C 1
ATOM 1509 O O . ILE A 1 181 ? 2.177 -5.802 -15.691 1.00 92.12 181 ILE A O 1
ATOM 1513 N N . ASN A 1 182 ? 1.136 -4.565 -17.244 1.00 94.38 182 ASN A N 1
ATOM 1514 C CA . ASN A 1 182 ? 1.107 -5.598 -18.273 1.00 94.38 182 ASN A CA 1
ATOM 1515 C C . ASN A 1 182 ? 2.038 -5.219 -19.421 1.00 94.38 182 ASN A C 1
ATOM 1517 O O . ASN A 1 182 ? 1.805 -4.217 -20.093 1.00 94.38 182 ASN A O 1
ATOM 1521 N N . PHE A 1 183 ? 3.050 -6.037 -19.691 1.00 94.81 183 PHE A N 1
ATOM 1522 C CA . PHE A 1 183 ? 3.878 -5.892 -20.885 1.00 94.81 183 PHE A CA 1
ATOM 1523 C C . PHE A 1 183 ? 3.262 -6.682 -22.042 1.00 94.81 183 PHE A C 1
ATOM 1525 O O . PHE A 1 183 ? 3.043 -7.896 -21.946 1.00 94.81 183 PHE A O 1
ATOM 1532 N N . ILE A 1 184 ? 2.977 -5.987 -23.143 1.00 93.56 184 ILE A N 1
ATOM 1533 C CA . ILE A 1 184 ? 2.348 -6.559 -24.335 1.00 93.56 184 ILE A CA 1
ATOM 1534 C C . ILE A 1 184 ? 3.406 -6.748 -25.420 1.00 93.56 184 ILE A C 1
ATOM 1536 O O . ILE A 1 184 ? 4.149 -5.828 -25.783 1.00 93.56 184 ILE A O 1
ATOM 1540 N N . LYS A 1 185 ? 3.453 -7.978 -25.935 1.00 89.88 185 LYS A N 1
ATOM 1541 C CA . LYS A 1 185 ? 4.293 -8.377 -27.062 1.00 89.88 185 LYS A CA 1
ATOM 1542 C C . LYS A 1 185 ? 3.568 -8.128 -28.375 1.00 89.88 185 LYS A C 1
ATOM 1544 O O . LYS A 1 185 ? 2.395 -8.465 -28.507 1.00 89.88 185 LYS A O 1
ATOM 1549 N N . GLU A 1 186 ? 4.307 -7.642 -29.359 1.00 83.69 186 GLU A N 1
ATOM 1550 C CA . GLU A 1 186 ? 3.925 -7.689 -30.765 1.00 83.69 186 GLU A CA 1
ATOM 1551 C C . GLU A 1 186 ? 4.980 -8.530 -31.497 1.00 83.69 186 GLU A C 1
ATOM 1553 O O . GLU A 1 186 ? 6.143 -8.144 -31.634 1.00 83.69 186 GLU A O 1
ATOM 1558 N N . GLY A 1 187 ? 4.613 -9.765 -31.851 1.00 80.19 187 GLY A N 1
ATOM 1559 C CA . GLY A 1 187 ? 5.585 -10.787 -32.247 1.00 80.19 187 GLY A CA 1
ATOM 1560 C C . GLY A 1 187 ? 6.524 -11.159 -31.090 1.00 80.19 187 GLY A C 1
ATOM 1561 O O . GLY A 1 187 ? 6.069 -11.553 -30.017 1.00 80.19 187 GLY A O 1
ATOM 1562 N N . ASN A 1 188 ? 7.837 -11.027 -31.306 1.00 77.12 188 ASN A N 1
ATOM 1563 C CA . ASN A 1 188 ? 8.872 -11.325 -30.302 1.00 77.12 188 ASN A CA 1
ATOM 1564 C C . ASN A 1 188 ? 9.354 -10.089 -29.522 1.00 77.12 188 ASN A C 1
ATOM 1566 O O . ASN A 1 188 ? 10.243 -10.216 -28.681 1.00 77.12 188 ASN A O 1
ATOM 1570 N N . VAL A 1 189 ? 8.800 -8.905 -29.794 1.00 83.94 189 VAL A N 1
ATOM 1571 C CA . VAL A 1 189 ? 9.268 -7.639 -29.216 1.00 83.94 189 VAL A CA 1
ATOM 1572 C C . VAL A 1 189 ? 8.224 -7.085 -28.258 1.00 83.94 189 VAL A C 1
ATOM 1574 O O . VAL A 1 189 ? 7.025 -7.109 -28.533 1.00 83.94 189 VAL A O 1
ATOM 1577 N N . ILE A 1 190 ? 8.684 -6.572 -27.120 1.00 90.19 190 ILE A N 1
ATOM 1578 C CA . ILE A 1 190 ? 7.844 -5.808 -26.198 1.00 90.19 190 ILE A CA 1
ATOM 1579 C C . ILE A 1 190 ? 7.624 -4.429 -26.786 1.00 90.19 190 ILE A C 1
ATOM 1581 O O . ILE A 1 190 ? 8.567 -3.644 -26.874 1.00 90.19 190 ILE A O 1
ATOM 1585 N N . ASN A 1 191 ? 6.386 -4.158 -27.190 1.00 91.88 191 ASN A N 1
ATOM 1586 C CA . ASN A 1 191 ? 6.016 -2.898 -27.823 1.00 91.88 191 ASN A CA 1
ATOM 1587 C C . ASN A 1 191 ? 5.273 -1.969 -26.855 1.00 91.88 191 ASN A C 1
ATOM 1589 O O . ASN A 1 191 ? 5.319 -0.752 -27.001 1.00 91.88 191 ASN A O 1
ATOM 1593 N N . GLN A 1 192 ? 4.578 -2.518 -25.856 1.00 93.62 192 GLN A N 1
ATOM 1594 C CA . GLN A 1 192 ? 3.724 -1.707 -24.990 1.00 93.62 192 GLN A CA 1
ATOM 1595 C C . GLN A 1 192 ? 3.800 -2.144 -23.535 1.00 93.62 192 GLN A C 1
ATOM 1597 O O . GLN A 1 192 ? 4.026 -3.317 -23.224 1.00 93.62 192 GLN A O 1
ATOM 1602 N N . VAL A 1 193 ? 3.533 -1.189 -22.651 1.00 93.88 193 VAL A N 1
ATOM 1603 C CA . VAL A 1 193 ? 3.233 -1.439 -21.246 1.00 93.88 193 VAL A CA 1
ATOM 1604 C C . VAL A 1 193 ? 1.913 -0.766 -20.892 1.00 93.88 193 VAL A C 1
ATOM 1606 O O . VAL A 1 193 ? 1.700 0.409 -21.182 1.00 93.88 193 VAL A O 1
ATOM 1609 N N . VAL A 1 194 ? 1.004 -1.530 -20.295 1.00 91.88 194 VAL A N 1
ATOM 1610 C CA . VAL A 1 194 ? -0.330 -1.071 -19.911 1.00 91.88 194 VAL A CA 1
ATOM 1611 C C . VAL A 1 194 ? -0.450 -1.129 -18.401 1.00 91.88 194 VAL A C 1
ATOM 1613 O O . VAL A 1 194 ? -0.327 -2.195 -17.799 1.00 91.88 194 VAL A O 1
ATOM 1616 N N . ILE A 1 195 ? -0.706 0.027 -17.801 1.00 88.75 195 ILE A N 1
ATOM 1617 C CA . ILE A 1 195 ? -0.937 0.179 -16.369 1.00 88.75 195 ILE A CA 1
ATOM 1618 C C . ILE A 1 195 ? -2.445 0.120 -16.134 1.00 88.75 195 ILE A C 1
ATOM 1620 O O . ILE A 1 195 ? -3.170 1.033 -16.523 1.00 88.75 195 ILE A O 1
ATOM 1624 N N . THR A 1 196 ? -2.922 -0.969 -15.542 1.00 79.38 196 THR A N 1
ATOM 1625 C CA . THR A 1 196 ? -4.346 -1.241 -15.293 1.00 79.38 196 THR A CA 1
ATOM 1626 C C . THR A 1 196 ? -4.704 -1.090 -13.815 1.00 79.38 196 THR A C 1
ATOM 1628 O O . THR A 1 196 ? -3.823 -1.183 -12.966 1.00 79.38 196 THR A O 1
ATOM 1631 N N . GLU A 1 197 ? -6.008 -0.945 -13.542 1.00 66.38 197 GLU A N 1
ATOM 1632 C CA . GLU A 1 197 ? -6.641 -0.680 -12.231 1.00 66.38 197 GLU A CA 1
ATOM 1633 C C . GLU A 1 197 ? -6.607 0.802 -11.836 1.00 66.38 197 GLU A C 1
ATOM 1635 O O . GLU A 1 197 ? -5.627 1.496 -12.088 1.00 66.38 197 GLU A O 1
ATOM 1640 N N . LYS A 1 198 ? -7.731 1.323 -11.319 1.00 53.09 198 LYS A N 1
ATOM 1641 C CA . LYS A 1 198 ? -7.876 2.738 -10.950 1.00 53.09 198 LYS A CA 1
ATOM 1642 C C . LYS A 1 198 ? -7.017 3.032 -9.725 1.00 53.09 198 LYS A C 1
ATOM 1644 O O . LYS A 1 198 ? -7.270 2.500 -8.651 1.00 53.09 198 LYS A O 1
ATOM 1649 N N . ASP A 1 199 ? -6.084 3.959 -9.876 1.00 54.59 199 ASP A N 1
ATOM 1650 C CA . ASP A 1 199 ? -5.325 4.524 -8.767 1.00 54.59 199 ASP A CA 1
ATOM 1651 C C . ASP A 1 199 ? -5.259 6.041 -8.951 1.00 54.59 199 ASP A C 1
ATOM 1653 O O . ASP A 1 199 ? -5.016 6.535 -10.057 1.00 54.59 199 ASP A O 1
ATOM 1657 N N . LEU A 1 200 ? -5.460 6.775 -7.853 1.00 46.78 200 LEU A N 1
ATOM 1658 C CA . LEU A 1 200 ? -5.339 8.233 -7.756 1.00 46.78 200 LEU A CA 1
ATOM 1659 C C . LEU A 1 200 ? -4.043 8.765 -8.399 1.00 46.78 200 LEU A C 1
ATOM 1661 O O . LEU A 1 200 ? -4.031 9.904 -8.877 1.00 46.78 200 LEU A O 1
ATOM 1665 N N . TYR A 1 201 ? -2.978 7.954 -8.435 1.00 50.84 201 TYR A N 1
ATOM 1666 C CA . TYR A 1 201 ? -1.664 8.337 -8.957 1.00 50.84 201 TYR A CA 1
ATOM 1667 C C . TYR A 1 201 ? -1.319 7.820 -10.361 1.00 50.84 201 TYR A C 1
ATOM 1669 O O . TYR A 1 201 ? -0.608 8.521 -11.079 1.00 50.84 201 TYR A O 1
ATOM 1677 N N . ALA A 1 202 ? -1.790 6.638 -10.768 1.00 48.56 202 ALA A N 1
ATOM 1678 C CA . ALA A 1 202 ? -1.235 5.933 -11.935 1.00 48.56 202 ALA A CA 1
ATOM 1679 C C . ALA A 1 202 ? -2.221 5.738 -13.099 1.00 48.56 202 ALA A C 1
ATOM 1681 O O . ALA A 1 202 ? -1.810 5.690 -14.261 1.00 48.56 202 ALA A O 1
ATOM 1682 N N . ASN A 1 203 ? -3.523 5.648 -12.822 1.00 50.78 203 ASN A N 1
ATOM 1683 C CA . ASN A 1 203 ? -4.513 5.367 -13.853 1.00 50.78 203 ASN A CA 1
ATOM 1684 C C . ASN A 1 203 ? -5.876 5.958 -13.474 1.00 50.78 203 ASN A C 1
ATOM 1686 O O . ASN A 1 203 ? -6.541 5.515 -12.538 1.00 50.78 203 ASN A O 1
ATOM 1690 N N . ARG A 1 204 ? -6.287 6.984 -14.227 1.00 54.12 204 ARG A N 1
ATOM 1691 C CA . ARG A 1 204 ? -7.544 7.721 -14.027 1.00 54.12 204 ARG A CA 1
ATOM 1692 C C . ARG A 1 204 ? -8.707 7.165 -14.854 1.00 54.12 204 ARG A C 1
ATOM 1694 O O . ARG A 1 204 ? -9.787 7.749 -14.819 1.00 54.12 204 ARG A O 1
ATOM 1701 N N . ASN A 1 205 ? -8.503 6.076 -15.600 1.00 57.31 205 ASN A N 1
ATOM 1702 C CA . ASN A 1 205 ? -9.489 5.534 -16.529 1.00 57.31 205 ASN A CA 1
ATOM 1703 C C . ASN A 1 205 ? -9.716 4.028 -16.314 1.00 57.31 205 ASN A C 1
ATOM 1705 O O . ASN A 1 205 ? -8.805 3.289 -15.942 1.00 57.31 205 ASN A O 1
ATOM 1709 N N . ASP A 1 206 ? -10.935 3.556 -16.573 1.00 57.94 206 ASP A N 1
ATOM 1710 C CA . ASP A 1 206 ? -11.309 2.144 -16.384 1.00 57.94 206 ASP A CA 1
ATOM 1711 C C . ASP A 1 206 ? -10.603 1.202 -17.379 1.00 57.94 206 ASP A C 1
ATOM 1713 O O . ASP A 1 206 ? -10.471 0.009 -17.123 1.00 57.94 206 ASP A O 1
ATOM 1717 N N . ASN A 1 207 ? -10.074 1.751 -18.478 1.00 65.19 207 ASN A N 1
ATOM 1718 C CA . ASN A 1 207 ? -9.438 0.995 -19.561 1.00 65.19 207 ASN A CA 1
ATOM 1719 C C . ASN A 1 207 ? -7.909 0.833 -19.418 1.00 65.19 207 ASN A C 1
ATOM 1721 O O . ASN A 1 207 ? -7.291 0.192 -20.265 1.00 65.19 207 ASN A O 1
ATOM 1725 N N . GLY A 1 208 ? -7.296 1.398 -18.371 1.00 76.44 208 GLY A N 1
ATOM 1726 C CA . GLY A 1 208 ? -5.838 1.418 -18.207 1.00 76.44 208 GLY A CA 1
ATOM 1727 C C . GLY A 1 208 ? -5.137 2.555 -18.960 1.00 76.44 208 GLY A C 1
ATOM 1728 O O . GLY A 1 208 ? -5.689 3.156 -19.882 1.00 76.44 208 GLY A O 1
ATOM 1729 N N . THR A 1 209 ? -3.898 2.847 -18.561 1.00 86.56 209 THR A N 1
ATOM 1730 C CA . THR A 1 209 ? -3.006 3.815 -19.215 1.00 86.56 209 THR A CA 1
ATOM 1731 C C . THR A 1 209 ? -1.961 3.062 -20.039 1.00 86.56 209 THR A C 1
ATOM 1733 O O . THR A 1 209 ? -1.113 2.363 -19.479 1.00 86.56 209 THR A O 1
ATOM 1736 N N . THR A 1 210 ? -1.998 3.214 -21.363 1.00 91.31 210 THR A N 1
ATOM 1737 C CA . THR A 1 210 ? -1.065 2.546 -22.289 1.00 91.31 210 THR A CA 1
ATOM 1738 C C . THR A 1 210 ? 0.149 3.416 -22.589 1.00 91.31 210 THR A C 1
ATOM 1740 O O . THR A 1 210 ? 0.006 4.590 -22.920 1.00 91.31 210 THR A O 1
ATOM 1743 N N . PHE A 1 211 ? 1.341 2.833 -22.547 1.00 93.31 211 PHE A N 1
ATOM 1744 C CA . PHE A 1 211 ? 2.581 3.452 -22.998 1.00 93.31 211 PHE A CA 1
ATOM 1745 C C . PHE A 1 211 ? 3.200 2.621 -24.122 1.00 93.31 211 PHE A C 1
ATOM 1747 O O . PHE A 1 211 ? 3.273 1.395 -24.027 1.00 93.31 211 PHE A O 1
ATOM 1754 N N . ILE A 1 212 ? 3.673 3.291 -25.169 1.00 94.62 212 ILE A N 1
ATOM 1755 C CA . ILE A 1 212 ? 4.297 2.673 -26.344 1.00 94.62 212 ILE A CA 1
ATOM 1756 C C . ILE A 1 212 ? 5.810 2.799 -26.217 1.00 94.62 212 ILE A C 1
ATOM 1758 O O . ILE A 1 212 ? 6.312 3.870 -25.881 1.00 94.62 212 ILE A O 1
ATOM 1762 N N . ARG A 1 213 ? 6.548 1.720 -26.472 1.00 95.44 213 ARG A N 1
ATOM 1763 C CA . ARG A 1 213 ? 8.009 1.717 -26.412 1.00 95.44 213 ARG A CA 1
ATOM 1764 C C . ARG A 1 213 ? 8.588 2.636 -27.487 1.00 95.44 213 ARG A C 1
ATOM 1766 O O . ARG A 1 213 ? 8.215 2.553 -28.652 1.00 95.44 213 ARG A O 1
ATOM 1773 N N . ILE A 1 214 ? 9.527 3.486 -27.088 1.00 94.62 214 ILE A N 1
ATOM 1774 C CA . ILE A 1 214 ? 10.238 4.421 -27.973 1.00 94.62 214 ILE A CA 1
ATOM 1775 C C . ILE A 1 214 ? 11.760 4.216 -27.964 1.00 94.62 214 ILE A C 1
ATOM 1777 O O . ILE A 1 214 ? 12.442 4.732 -28.848 1.00 94.62 214 ILE A O 1
ATOM 1781 N N . SER A 1 215 ? 12.292 3.446 -27.006 1.00 85.75 215 SER A N 1
ATOM 1782 C CA . SER A 1 215 ? 13.674 2.934 -26.992 1.00 85.75 215 SER A CA 1
ATOM 1783 C C . SER A 1 215 ? 13.772 1.695 -26.108 1.00 85.75 215 SER A C 1
ATOM 1785 O O . SER A 1 215 ? 13.360 1.818 -24.935 1.00 85.75 215 SER A O 1
#

Secondary structure (DSSP, 8-state):
--HHHHHHHHHHHHHHHTTTT--EEEEE-S-HHHHHHHHHHHTTHHHHHHHHHHHHTTSHHHHT-S--TTHHHHHHHHHHHHHHHHHHTT--S-EEEEE-TT--HHHHHHHHHHHTTPPP-PPPP--HHHHHHH-EEEEETTTTEEEEEEEETTEEEETTTEEEEESSSSEEEETTSS-EEEEEEETTEEEEEEEES-BTTTB-STT-EEEEE--

Radius of gyration: 21.43 Å; chains: 1; bounding box: 44×48×52 Å